Protein AF-A0A9E0TNU0-F1 (afdb_monomer)

pLDDT: mean 91.28, std 10.92, range [27.78, 98.75]

Foldseek 3Di:
DDDFFPPPWFPWKKFKFKDKDFLCPQQQHDPPVDDQDPAFDPVLQVVSQRRNQVVCVVVQVLLQVLVCVLVVNDPVQWDWDDDGVKIWIDGVFKIWIWHWGQDRVHSSMIMIMIMIINGNGPVCLQDPSQQVSCFQGGFKMKTFTPQFDDLVVVVVVQVPDDPVLQKDWDADPVSQKIWIDGPPQQWIWIGRSGMTMIGHPTGGGSNVVVVSVVVVLVSLVVDPSSNVNRD

Radius of gyration: 19.64 Å; Cα contacts (8 Å, |Δi|>4): 449; chains: 1; bounding box: 46×42×52 Å

Structure (mmCIF, N/CA/C/O backbone):
data_AF-A0A9E0TNU0-F1
#
_entry.id   AF-A0A9E0TNU0-F1
#
loop_
_atom_site.group_PDB
_atom_site.id
_atom_site.type_symbol
_atom_site.label_atom_id
_atom_site.label_alt_id
_atom_site.label_comp_id
_atom_site.label_asym_id
_atom_site.label_entity_id
_atom_site.label_seq_id
_atom_site.pdbx_PDB_ins_code
_atom_site.Cartn_x
_atom_site.Cartn_y
_atom_site.Cartn_z
_atom_site.occupancy
_atom_site.B_iso_or_equiv
_atom_site.auth_seq_id
_atom_site.auth_comp_id
_atom_site.auth_asym_id
_atom_site.auth_atom_id
_atom_site.pdbx_PDB_model_num
ATOM 1 N N . MET A 1 1 ? -25.104 8.050 9.180 1.00 27.78 1 MET A N 1
ATOM 2 C CA . MET A 1 1 ? -24.156 9.066 9.680 1.00 27.78 1 MET A CA 1
ATOM 3 C C . MET A 1 1 ? -22.783 8.425 9.712 1.00 27.78 1 MET A C 1
ATOM 5 O O . MET A 1 1 ? -22.588 7.507 10.497 1.00 27.78 1 MET A O 1
ATOM 9 N N . ALA A 1 2 ? -21.895 8.803 8.793 1.00 35.12 2 ALA A N 1
ATOM 10 C CA . ALA A 1 2 ? -20.530 8.290 8.771 1.00 35.12 2 ALA A CA 1
ATOM 11 C C . ALA A 1 2 ? -19.783 8.887 9.970 1.00 35.12 2 ALA A C 1
ATOM 13 O O . ALA A 1 2 ? -19.697 10.107 10.096 1.00 35.12 2 ALA A O 1
ATOM 14 N N . SER A 1 3 ? -19.321 8.046 10.893 1.00 39.84 3 SER A N 1
ATOM 15 C CA . SER A 1 3 ? -18.490 8.512 12.003 1.00 39.84 3 SER A CA 1
ATOM 16 C C . SER A 1 3 ? -17.200 9.089 11.424 1.00 39.84 3 SER A C 1
ATOM 18 O O . SER A 1 3 ? -16.521 8.395 10.662 1.00 39.84 3 SER A O 1
ATOM 20 N N . ALA A 1 4 ? -16.866 10.328 11.785 1.00 51.97 4 ALA A N 1
ATOM 21 C CA . ALA A 1 4 ? -15.546 10.885 11.531 1.00 51.97 4 ALA A CA 1
ATOM 22 C C . ALA A 1 4 ? -14.472 9.895 12.002 1.00 51.97 4 ALA A C 1
ATOM 24 O O . ALA A 1 4 ? -14.664 9.188 12.994 1.00 51.97 4 ALA A O 1
ATOM 25 N N . LEU A 1 5 ? -13.362 9.828 11.270 1.00 54.66 5 LEU A N 1
ATOM 26 C CA . LEU A 1 5 ? -12.235 9.007 11.681 1.00 54.66 5 LEU A CA 1
ATOM 27 C C . LEU A 1 5 ? -11.783 9.459 13.068 1.00 54.66 5 LEU A C 1
ATOM 29 O O . LEU A 1 5 ? -11.622 10.666 13.285 1.00 54.66 5 LEU A O 1
ATOM 33 N N . PRO A 1 6 ? -11.593 8.526 13.996 1.00 54.66 6 PRO A N 1
ATOM 34 C CA . PRO A 1 6 ? -11.307 8.893 15.360 1.00 54.66 6 PRO A CA 1
ATOM 35 C C . PRO A 1 6 ? -9.936 9.559 15.509 1.00 54.66 6 PRO A C 1
ATOM 37 O O . PRO A 1 6 ? -8.866 8.953 15.441 1.00 54.66 6 PRO A O 1
ATOM 40 N N . SER A 1 7 ? -9.969 10.880 15.667 1.00 56.50 7 SER A N 1
ATOM 41 C CA . SER A 1 7 ? -8.791 11.741 15.565 1.00 56.50 7 SER A CA 1
ATOM 42 C C . SER A 1 7 ? -7.914 11.740 16.818 1.00 56.50 7 SER A C 1
ATOM 44 O O . SER A 1 7 ? -6.834 12.336 16.801 1.00 56.50 7 SER A O 1
ATOM 46 N N . GLN A 1 8 ? -8.334 11.103 17.916 1.00 57.66 8 GLN A N 1
ATOM 47 C CA . GLN A 1 8 ? -7.568 11.090 19.166 1.00 57.66 8 GLN A CA 1
ATOM 48 C C . GLN A 1 8 ? -6.452 10.040 19.168 1.00 57.66 8 GLN A C 1
ATOM 50 O O . GLN A 1 8 ? -5.419 10.273 19.800 1.00 57.66 8 GLN A O 1
ATOM 55 N N . ILE A 1 9 ? -6.615 8.947 18.418 1.00 58.50 9 ILE A N 1
ATOM 56 C CA . ILE A 1 9 ? -5.722 7.779 18.474 1.00 58.50 9 ILE A CA 1
ATOM 57 C C . ILE A 1 9 ? -5.055 7.517 17.122 1.00 58.50 9 ILE A C 1
ATOM 59 O O . ILE A 1 9 ? -3.881 7.146 17.084 1.00 58.50 9 ILE A O 1
ATOM 63 N N . ILE A 1 10 ? -5.727 7.840 16.015 1.00 71.25 10 ILE A N 1
ATOM 64 C CA . ILE A 1 10 ? -5.192 7.656 14.664 1.00 71.25 10 ILE A CA 1
ATOM 65 C C . ILE A 1 10 ? -4.342 8.870 14.257 1.00 71.25 10 ILE A C 1
ATOM 67 O O . ILE A 1 10 ? -4.812 10.009 14.210 1.00 71.25 10 ILE A O 1
ATOM 71 N N . ALA A 1 11 ? -3.065 8.630 13.966 1.00 75.62 11 ALA A N 1
ATOM 72 C CA . ALA A 1 11 ? -2.108 9.607 13.447 1.00 75.62 11 ALA A CA 1
ATOM 73 C C . ALA A 1 11 ? -2.335 9.904 11.957 1.00 75.62 11 ALA A C 1
ATOM 75 O O . ALA A 1 11 ? -2.056 11.009 11.496 1.00 75.62 11 ALA A O 1
ATOM 76 N N . GLY A 1 12 ? -2.861 8.931 11.216 1.00 81.06 12 GLY A N 1
ATOM 77 C CA . GLY A 1 12 ? -3.191 9.052 9.804 1.00 81.06 12 GLY A CA 1
ATOM 78 C C . GLY A 1 12 ? -3.746 7.748 9.246 1.00 81.06 12 GLY A C 1
ATOM 79 O O . GLY A 1 12 ? -3.654 6.701 9.889 1.00 81.06 12 GLY A O 1
ATOM 80 N N . ILE A 1 13 ? -4.311 7.834 8.044 1.00 88.44 13 ILE A N 1
ATOM 81 C CA . ILE A 1 13 ? -4.791 6.680 7.282 1.00 88.44 13 ILE A CA 1
ATOM 82 C C . ILE A 1 13 ? -3.996 6.564 5.998 1.00 88.44 13 ILE A C 1
ATOM 84 O O . ILE A 1 13 ? -3.768 7.565 5.311 1.00 88.44 13 ILE A O 1
ATOM 88 N N . GLY A 1 14 ? -3.613 5.332 5.689 1.00 93.12 14 GLY A N 1
ATOM 89 C CA . GLY A 1 14 ? -3.085 4.932 4.402 1.00 93.12 14 GLY A CA 1
ATOM 90 C C . GLY A 1 14 ? -3.944 3.850 3.756 1.00 93.12 14 GLY A C 1
ATOM 91 O O . GLY A 1 14 ? -4.641 3.103 4.440 1.00 93.12 14 GLY A O 1
ATOM 92 N N . PHE A 1 15 ? -3.869 3.760 2.436 1.00 96.62 15 PHE A N 1
ATOM 93 C CA . PHE A 1 15 ? -4.402 2.652 1.658 1.00 96.62 15 PHE A CA 1
ATOM 94 C C . PHE A 1 15 ? -3.264 2.045 0.852 1.00 96.62 15 PHE A C 1
ATOM 96 O O . PHE A 1 15 ? -2.538 2.775 0.173 1.00 96.62 15 PHE A O 1
ATOM 103 N N . THR A 1 16 ? -3.121 0.726 0.915 1.00 97.62 16 THR A N 1
ATOM 104 C CA . THR A 1 16 ? -2.045 0.012 0.230 1.00 97.62 16 THR A CA 1
ATOM 105 C C . THR A 1 16 ? -2.615 -0.970 -0.784 1.00 97.62 16 THR A C 1
ATOM 107 O O . THR A 1 16 ? -3.527 -1.746 -0.504 1.00 97.62 16 THR A O 1
ATOM 110 N N . GLY A 1 17 ? -2.088 -0.900 -1.999 1.00 97.50 17 GLY A N 1
ATOM 111 C CA . GLY A 1 17 ? -2.347 -1.797 -3.111 1.00 97.50 17 GLY A CA 1
ATOM 112 C C . GLY A 1 17 ? -1.085 -2.578 -3.415 1.00 97.50 17 GLY A C 1
ATOM 113 O O . GLY A 1 17 ? 0.018 -2.026 -3.376 1.00 97.50 17 GLY A O 1
ATOM 114 N N . ARG A 1 18 ? -1.230 -3.875 -3.678 1.00 95.25 18 ARG A N 1
ATOM 115 C CA . ARG A 1 18 ? -0.110 -4.745 -4.032 1.00 95.25 18 ARG A CA 1
ATOM 116 C C . ARG A 1 18 ? -0.459 -5.519 -5.287 1.00 95.25 18 ARG A C 1
ATOM 118 O O . ARG A 1 18 ? -1.524 -6.112 -5.410 1.00 95.25 18 ARG A O 1
ATOM 125 N N . SER A 1 19 ? 0.464 -5.495 -6.229 1.00 95.38 19 SER A N 1
ATOM 126 C CA . SER A 1 19 ? 0.417 -6.256 -7.476 1.00 95.38 19 SER A CA 1
ATOM 127 C C . SER A 1 19 ? 1.843 -6.659 -7.835 1.00 95.38 19 SER A C 1
ATOM 129 O O . SER A 1 19 ? 2.775 -6.351 -7.095 1.00 95.38 19 SER A O 1
ATOM 131 N N . GLY A 1 20 ? 2.047 -7.367 -8.937 1.00 96.00 20 GLY A N 1
ATOM 132 C CA . GLY A 1 20 ? 3.386 -7.795 -9.314 1.00 96.00 20 GLY A CA 1
ATOM 133 C C . GLY A 1 20 ? 3.391 -8.696 -10.530 1.00 96.00 20 GLY A C 1
ATOM 134 O O . GLY A 1 20 ? 2.350 -8.988 -11.122 1.00 96.00 20 GLY A O 1
ATOM 135 N N . GLY A 1 21 ? 4.580 -9.148 -10.897 1.00 97.69 21 GLY A N 1
ATOM 136 C CA . GLY A 1 21 ? 4.774 -9.972 -12.075 1.00 97.69 21 GLY A CA 1
ATOM 137 C C . GLY A 1 21 ? 6.172 -10.560 -12.156 1.00 97.69 21 GLY A C 1
ATOM 138 O O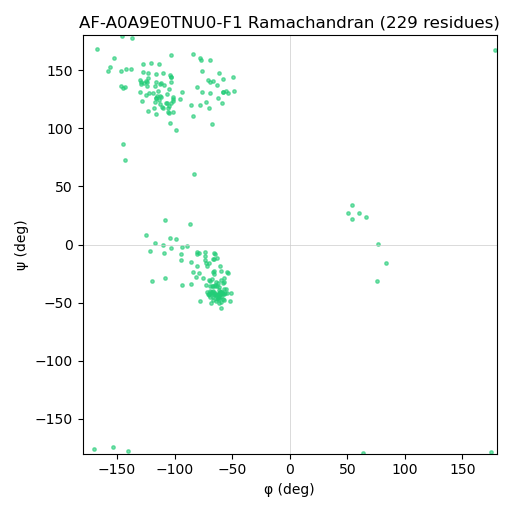 . GLY A 1 21 ? 7.003 -10.411 -11.264 1.00 97.69 21 GLY A O 1
ATOM 139 N N . MET A 1 22 ? 6.437 -11.249 -13.262 1.00 98.19 22 MET A N 1
ATOM 140 C CA . MET A 1 22 ? 7.768 -11.778 -13.544 1.00 98.19 22 MET A CA 1
ATOM 141 C C . MET A 1 22 ? 8.653 -10.674 -14.117 1.00 98.19 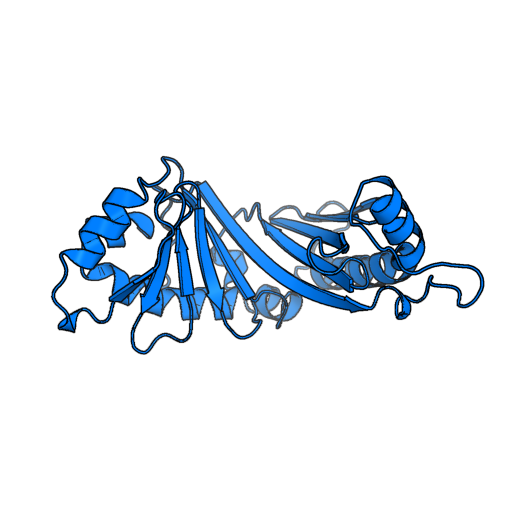22 MET A C 1
ATOM 143 O O . MET A 1 22 ? 8.258 -10.012 -15.073 1.00 98.19 22 MET A O 1
ATOM 147 N N . VAL A 1 23 ? 9.895 -10.554 -13.645 1.00 97.88 23 VAL A N 1
ATOM 148 C CA . VAL A 1 23 ? 10.864 -9.564 -14.156 1.00 97.88 23 VAL A CA 1
ATOM 149 C C . VAL A 1 23 ? 11.062 -9.691 -15.671 1.00 97.88 23 VAL A C 1
ATOM 151 O O . VAL A 1 23 ? 11.139 -8.699 -16.388 1.00 97.88 23 VAL A O 1
ATOM 154 N N . LYS A 1 24 ? 11.073 -10.927 -16.185 1.00 97.62 24 LYS A N 1
ATOM 155 C CA . LYS A 1 24 ? 11.215 -11.217 -17.623 1.00 97.62 24 LYS A CA 1
ATOM 156 C C . LYS A 1 24 ? 10.038 -10.749 -18.494 1.00 97.62 24 LYS A C 1
ATOM 158 O O . LYS A 1 24 ? 10.148 -10.837 -19.713 1.00 97.62 24 LYS A O 1
ATOM 163 N N . ALA A 1 25 ? 8.912 -10.368 -17.886 1.00 97.25 25 ALA A N 1
ATOM 164 C CA . ALA A 1 25 ? 7.713 -9.907 -18.583 1.00 97.25 25 ALA A CA 1
ATOM 165 C C . ALA A 1 25 ? 7.653 -8.377 -18.726 1.00 97.25 25 ALA A C 1
ATOM 167 O O . ALA A 1 25 ? 6.848 -7.898 -19.516 1.00 97.25 25 ALA A O 1
ATOM 168 N N . LEU A 1 26 ? 8.502 -7.634 -18.003 1.00 97.31 26 LEU A N 1
ATOM 169 C CA . LEU A 1 26 ? 8.595 -6.175 -18.104 1.00 97.31 26 LEU A CA 1
ATOM 170 C C . LEU A 1 26 ? 9.050 -5.766 -19.508 1.00 97.31 26 LEU A C 1
ATOM 172 O O . LEU A 1 26 ? 10.004 -6.342 -20.046 1.00 97.31 26 LEU A O 1
ATOM 176 N N . GLY A 1 27 ? 8.432 -4.730 -20.077 1.00 95.88 27 GLY A N 1
ATOM 177 C CA . GLY A 1 27 ? 8.714 -4.286 -21.450 1.00 95.88 27 GLY A CA 1
ATOM 178 C C . GLY A 1 27 ? 10.183 -3.916 -21.722 1.00 95.88 27 GLY A C 1
ATOM 179 O O . GLY A 1 27 ? 10.675 -4.089 -22.838 1.00 95.88 27 GLY A O 1
ATOM 180 N N . GLY A 1 28 ? 10.923 -3.454 -20.706 1.00 97.19 28 GLY A N 1
ATOM 181 C CA . GLY A 1 28 ? 12.353 -3.143 -20.822 1.00 97.19 28 GLY A CA 1
ATOM 182 C C . GLY A 1 28 ? 13.296 -4.351 -20.726 1.00 97.19 28 GLY A C 1
ATOM 183 O O . GLY A 1 28 ? 14.506 -4.196 -20.930 1.00 97.19 28 GLY A O 1
ATOM 184 N N . PHE A 1 29 ? 12.798 -5.553 -20.415 1.00 98.00 29 PHE A N 1
ATOM 185 C CA . PHE A 1 29 ? 13.627 -6.752 -20.306 1.00 98.00 29 PHE A CA 1
ATOM 186 C C . PHE A 1 29 ? 13.984 -7.323 -21.690 1.00 98.00 29 PHE A C 1
ATOM 188 O O . PHE A 1 29 ? 13.124 -7.734 -22.464 1.00 98.00 29 PHE A O 1
ATOM 195 N N . LYS A 1 30 ? 15.283 -7.412 -22.005 1.00 97.38 30 LYS A N 1
ATOM 196 C CA . LYS A 1 30 ? 15.781 -7.899 -23.300 1.00 97.38 30 LYS A CA 1
ATOM 197 C C . LYS A 1 30 ? 16.322 -9.321 -23.180 1.00 97.38 30 LYS A C 1
ATOM 199 O O . LYS A 1 30 ? 17.433 -9.534 -22.690 1.00 97.38 30 LYS A O 1
ATOM 204 N N . LYS A 1 31 ? 15.556 -10.304 -23.665 1.00 94.25 31 LYS A N 1
ATOM 205 C CA . LYS A 1 31 ? 15.964 -11.721 -23.673 1.00 94.25 31 LYS A CA 1
ATOM 206 C C . LYS A 1 31 ? 17.310 -11.900 -24.393 1.00 94.25 31 LYS A C 1
ATOM 208 O O . LYS A 1 31 ? 17.498 -11.379 -25.486 1.00 94.25 31 LYS A O 1
ATOM 213 N N . GLY A 1 32 ? 18.236 -12.634 -23.774 1.00 93.81 32 GLY A N 1
ATOM 214 C CA . GLY A 1 32 ? 19.587 -12.877 -24.302 1.00 93.81 32 GLY A CA 1
ATOM 215 C C . GLY A 1 32 ? 20.606 -11.772 -24.000 1.00 93.81 32 GLY A C 1
ATOM 216 O O . GLY A 1 32 ? 21.801 -12.029 -24.078 1.00 93.81 32 GLY A O 1
ATOM 217 N N . HIS A 1 33 ? 20.153 -10.578 -23.604 1.00 95.50 33 HIS A N 1
ATOM 218 C CA . HIS A 1 33 ? 21.018 -9.478 -23.163 1.00 95.50 33 HIS A CA 1
ATOM 219 C C . HIS A 1 33 ? 20.943 -9.227 -21.656 1.00 95.50 33 HIS A C 1
ATOM 221 O O . HIS A 1 33 ? 21.907 -8.745 -21.069 1.00 95.50 33 HIS A O 1
ATOM 227 N N . HIS A 1 34 ? 19.804 -9.527 -21.033 1.00 97.50 34 HIS A N 1
ATOM 228 C CA . HIS A 1 34 ? 19.597 -9.398 -19.597 1.00 97.50 34 HIS A CA 1
ATOM 229 C C . HIS A 1 34 ? 19.479 -10.772 -18.934 1.00 97.50 34 HIS A C 1
ATOM 231 O O . HIS A 1 34 ? 18.920 -11.712 -19.509 1.00 97.50 34 HIS A O 1
ATOM 237 N N . THR A 1 35 ? 19.952 -10.844 -17.694 1.00 96.69 35 THR A N 1
ATOM 238 C CA . THR A 1 35 ? 19.804 -12.000 -16.808 1.00 96.69 35 THR A CA 1
ATOM 239 C C . THR A 1 35 ? 18.713 -11.707 -15.785 1.00 96.69 35 THR A C 1
ATOM 241 O O . THR A 1 35 ? 18.542 -10.564 -15.361 1.00 96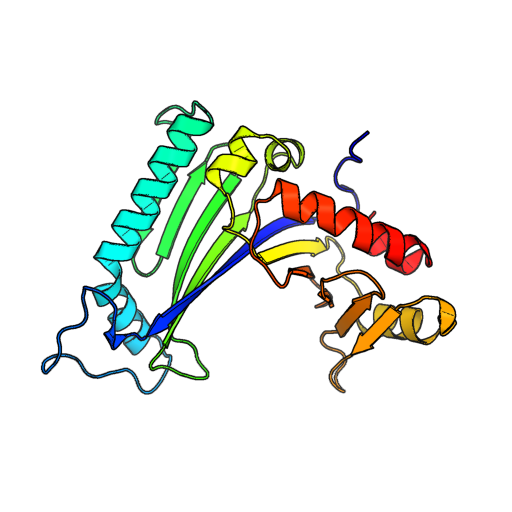.69 35 THR A O 1
ATOM 244 N N . ILE A 1 36 ? 17.946 -12.733 -15.416 1.00 97.31 36 ILE A N 1
ATOM 245 C CA . ILE A 1 36 ? 16.956 -12.626 -14.342 1.00 97.31 36 ILE A CA 1
ATOM 246 C C . ILE A 1 36 ? 17.715 -12.479 -13.012 1.00 97.31 36 ILE A C 1
ATOM 248 O O . ILE A 1 36 ? 18.634 -13.267 -12.790 1.00 97.31 36 ILE A O 1
ATOM 252 N N . PRO A 1 37 ? 17.372 -11.499 -12.155 1.00 96.69 37 PRO A N 1
ATOM 253 C CA . PRO A 1 37 ? 17.992 -11.370 -10.843 1.00 96.69 37 PRO A CA 1
ATOM 254 C C . PRO A 1 37 ? 17.814 -12.632 -9.994 1.00 96.69 37 PRO A C 1
ATOM 256 O O . PRO A 1 37 ? 16.759 -13.261 -10.010 1.00 96.69 37 PRO A O 1
ATOM 259 N N . ASP A 1 38 ? 18.850 -12.974 -9.239 1.00 96.56 38 ASP A N 1
ATOM 260 C CA . ASP A 1 38 ? 18.894 -14.088 -8.286 1.00 96.56 38 ASP A CA 1
ATOM 261 C C . ASP A 1 38 ? 18.906 -13.616 -6.821 1.00 96.56 38 ASP A C 1
ATOM 263 O O . ASP A 1 38 ? 18.763 -14.422 -5.906 1.00 96.56 38 ASP A O 1
ATOM 267 N N . ALA A 1 39 ? 19.031 -12.306 -6.597 1.00 96.88 39 ALA A N 1
ATOM 268 C CA . ALA A 1 39 ? 18.962 -11.654 -5.296 1.00 96.88 39 ALA A CA 1
ATOM 269 C C . ALA A 1 39 ? 18.240 -10.304 -5.404 1.00 96.88 39 ALA A C 1
ATOM 271 O O . ALA A 1 39 ? 18.308 -9.638 -6.436 1.00 96.88 39 ALA A O 1
ATOM 272 N N . ALA A 1 40 ? 17.584 -9.878 -4.321 1.00 96.69 40 ALA A N 1
ATOM 273 C CA . ALA A 1 40 ? 17.023 -8.536 -4.188 1.00 96.69 40 ALA A CA 1
ATOM 274 C C . ALA A 1 40 ? 17.979 -7.649 -3.372 1.00 96.69 40 ALA A C 1
ATOM 276 O O . ALA A 1 40 ? 18.016 -7.698 -2.147 1.00 96.69 40 ALA A O 1
ATOM 277 N N . ASN A 1 41 ? 18.776 -6.839 -4.064 1.00 96.25 41 ASN A N 1
ATOM 278 C CA . ASN A 1 41 ? 19.685 -5.846 -3.488 1.00 96.25 41 ASN A CA 1
ATOM 279 C C . ASN A 1 41 ? 19.633 -4.522 -4.271 1.00 96.25 41 ASN A C 1
ATOM 281 O O . ASN A 1 41 ? 18.914 -4.406 -5.268 1.00 96.25 41 ASN A O 1
ATOM 285 N N . GLU A 1 42 ? 20.380 -3.512 -3.827 1.00 96.00 42 GLU A N 1
ATOM 286 C CA . GLU A 1 42 ? 20.399 -2.181 -4.453 1.00 96.00 42 GLU A CA 1
ATOM 287 C C . GLU A 1 42 ? 20.763 -2.228 -5.944 1.00 96.00 42 GLU A C 1
ATOM 289 O O . GLU A 1 42 ? 20.115 -1.574 -6.759 1.00 96.00 42 GLU A O 1
ATOM 294 N N . VAL A 1 43 ? 21.744 -3.048 -6.333 1.00 97.19 43 VAL A N 1
ATOM 295 C CA . VAL A 1 43 ? 22.204 -3.158 -7.727 1.00 97.19 43 VAL A CA 1
ATOM 296 C C . VAL A 1 43 ? 21.118 -3.769 -8.611 1.00 97.19 43 VAL A C 1
ATOM 298 O O . VAL A 1 43 ? 20.797 -3.238 -9.676 1.00 97.19 43 VAL A O 1
ATOM 301 N N . THR A 1 44 ? 20.516 -4.870 -8.167 1.00 97.62 44 THR A N 1
ATOM 302 C CA . THR A 1 44 ? 19.442 -5.549 -8.904 1.00 97.62 44 THR A CA 1
ATOM 303 C C . THR A 1 44 ? 18.152 -4.725 -8.940 1.00 97.62 44 THR A C 1
ATOM 305 O O . THR A 1 44 ? 17.449 -4.743 -9.949 1.00 97.62 44 THR A O 1
ATOM 308 N N . ASN A 1 45 ? 17.868 -3.928 -7.902 1.00 96.69 45 ASN A N 1
ATOM 309 C CA . ASN A 1 45 ? 16.749 -2.981 -7.912 1.00 96.69 45 ASN A CA 1
ATOM 310 C C . ASN A 1 45 ? 17.027 -1.771 -8.818 1.00 96.69 45 ASN A C 1
ATOM 312 O O . ASN A 1 45 ? 16.126 -1.306 -9.510 1.00 96.69 45 ASN A O 1
ATOM 316 N N . ALA A 1 46 ? 18.274 -1.302 -8.913 1.00 97.44 46 ALA A N 1
ATOM 317 C CA . ALA A 1 46 ? 18.651 -0.291 -9.901 1.00 97.44 46 ALA A CA 1
ATOM 318 C C . ALA A 1 46 ? 18.508 -0.820 -11.340 1.00 97.44 46 ALA A C 1
ATOM 320 O O . ALA A 1 46 ? 18.124 -0.076 -12.245 1.00 97.44 46 ALA A O 1
ATOM 321 N N . PHE A 1 47 ? 18.786 -2.108 -11.570 1.00 98.25 47 PHE A N 1
ATOM 322 C CA . PHE A 1 47 ? 18.470 -2.769 -12.838 1.00 98.25 47 PHE A CA 1
ATOM 323 C C . PHE A 1 47 ? 16.956 -2.824 -13.090 1.00 98.25 47 PHE A C 1
ATOM 325 O O . PHE A 1 47 ? 16.530 -2.403 -14.167 1.00 98.25 47 PHE A O 1
ATOM 332 N N . LEU A 1 48 ? 16.154 -3.251 -12.103 1.00 98.38 48 LEU A N 1
ATOM 333 C CA . LEU A 1 48 ? 14.687 -3.234 -12.178 1.00 98.38 48 LEU A CA 1
ATOM 334 C C . LEU A 1 48 ? 14.168 -1.843 -12.576 1.00 98.38 48 LEU A C 1
ATOM 336 O O . LEU A 1 48 ? 13.413 -1.724 -13.538 1.00 98.38 48 LEU A O 1
ATOM 340 N N . GLY A 1 49 ? 14.657 -0.790 -11.914 1.00 98.00 49 GLY A N 1
ATOM 341 C CA . GLY A 1 49 ? 14.283 0.593 -12.206 1.00 98.00 49 GLY A CA 1
ATOM 342 C C . GLY A 1 49 ? 14.550 1.011 -13.652 1.00 98.00 49 GLY A C 1
ATOM 343 O O . GLY A 1 49 ? 13.780 1.780 -14.224 1.00 98.00 49 GLY A O 1
ATOM 344 N N . LYS A 1 50 ? 15.587 0.476 -14.305 1.00 98.12 50 LYS A N 1
ATOM 345 C CA . LYS A 1 50 ? 15.830 0.750 -15.731 1.00 98.12 50 LYS A CA 1
ATOM 346 C C . LYS A 1 50 ? 14.809 0.059 -16.631 1.00 98.12 50 LYS A C 1
ATOM 348 O O . LYS A 1 50 ? 14.376 0.651 -17.615 1.00 98.12 50 LYS A O 1
ATOM 353 N N . ILE A 1 51 ? 14.447 -1.186 -16.324 1.00 98.19 51 ILE A N 1
ATOM 354 C CA . ILE A 1 51 ? 13.594 -2.001 -17.201 1.00 98.19 51 ILE A CA 1
ATOM 355 C C . ILE A 1 51 ? 12.093 -1.740 -17.013 1.00 98.19 51 ILE A C 1
ATOM 357 O O . ILE A 1 51 ? 11.346 -1.955 -17.962 1.00 98.19 51 ILE A O 1
ATOM 361 N N . CYS A 1 52 ? 11.656 -1.240 -15.852 1.00 98.12 52 CYS A N 1
ATOM 362 C CA . CYS A 1 52 ? 10.255 -0.877 -15.597 1.00 98.12 52 CYS A CA 1
ATOM 363 C C . CYS A 1 52 ? 9.940 0.605 -15.875 1.00 98.12 52 CYS A C 1
ATOM 365 O O . CYS A 1 52 ? 8.799 1.028 -15.715 1.00 98.12 52 CYS A O 1
ATOM 367 N N . ALA A 1 53 ? 10.929 1.421 -16.269 1.00 98.19 53 ALA A N 1
ATOM 368 C CA . ALA A 1 53 ? 10.780 2.879 -16.360 1.00 98.19 53 ALA A CA 1
ATOM 369 C C . ALA A 1 53 ? 9.630 3.334 -17.281 1.00 98.19 53 ALA A C 1
ATOM 371 O O . ALA A 1 53 ? 8.942 4.302 -16.963 1.00 98.19 53 ALA A O 1
ATOM 372 N N . ALA A 1 54 ? 9.419 2.642 -18.406 1.00 97.62 54 ALA A N 1
ATOM 373 C CA . ALA A 1 54 ? 8.339 2.960 -19.340 1.00 97.62 54 ALA A CA 1
ATOM 374 C C . ALA A 1 54 ? 6.957 2.651 -18.739 1.00 97.62 54 ALA A C 1
ATOM 376 O O . ALA A 1 54 ? 6.103 3.530 -18.699 1.00 97.62 54 ALA A O 1
ATOM 377 N N . GLU A 1 55 ? 6.771 1.444 -18.196 1.00 97.75 55 GLU A N 1
ATOM 378 C CA . GLU A 1 55 ? 5.511 1.014 -17.570 1.00 97.75 55 GLU A CA 1
ATOM 379 C C . GLU A 1 55 ? 5.160 1.881 -16.355 1.00 97.75 55 GLU A C 1
ATOM 381 O O . GLU A 1 55 ? 4.019 2.317 -16.213 1.00 97.75 55 GLU A O 1
ATOM 386 N N . LEU A 1 56 ? 6.151 2.201 -15.514 1.00 98.31 56 LEU A N 1
ATOM 387 C CA . LEU A 1 56 ? 5.981 3.128 -14.397 1.00 98.31 56 LEU A CA 1
ATOM 388 C C . LEU A 1 56 ? 5.544 4.514 -14.886 1.00 98.31 56 LEU A C 1
ATOM 390 O O . LEU A 1 56 ? 4.631 5.100 -14.310 1.00 98.31 56 LEU A O 1
ATOM 394 N N . GLY A 1 57 ? 6.183 5.036 -15.938 1.00 98.44 57 GLY A N 1
ATOM 395 C CA . GLY A 1 57 ? 5.843 6.333 -16.521 1.00 98.44 57 GLY A CA 1
ATOM 396 C C . GLY A 1 57 ? 4.411 6.374 -17.056 1.00 98.44 57 GLY A C 1
ATOM 397 O O . GLY A 1 57 ? 3.665 7.296 -16.732 1.00 98.44 57 GLY A O 1
ATOM 398 N N . GLU A 1 58 ? 4.003 5.354 -17.811 1.00 98.31 58 GLU A N 1
ATOM 399 C CA . GLU A 1 58 ? 2.641 5.227 -18.341 1.00 98.31 58 GLU A CA 1
ATOM 400 C C . GLU A 1 58 ? 1.600 5.105 -17.221 1.00 98.31 58 GLU A C 1
ATOM 402 O O . GLU A 1 58 ? 0.597 5.824 -17.219 1.00 98.31 58 GLU A O 1
ATOM 407 N N . GLN A 1 59 ? 1.853 4.244 -16.230 1.00 97.50 59 GLN A N 1
ATOM 408 C CA . GLN A 1 59 ? 0.966 4.050 -15.083 1.00 97.50 59 GLN A CA 1
ATOM 409 C C . GLN A 1 59 ? 0.810 5.337 -14.260 1.00 97.50 59 GLN A C 1
ATOM 411 O O . GLN A 1 59 ? -0.306 5.708 -13.879 1.00 97.50 59 GLN A O 1
ATOM 416 N N . ALA A 1 60 ? 1.918 6.025 -13.987 1.00 98.44 60 ALA A N 1
ATOM 417 C CA . ALA A 1 60 ? 1.934 7.248 -13.201 1.00 98.44 60 ALA A CA 1
ATOM 418 C C . ALA A 1 60 ? 1.261 8.420 -13.931 1.00 98.44 60 ALA A C 1
ATOM 420 O O . ALA A 1 60 ? 0.488 9.155 -13.314 1.00 98.44 60 ALA A O 1
ATOM 421 N N . GLU A 1 61 ? 1.486 8.570 -15.239 1.00 98.62 61 GLU A N 1
ATOM 422 C CA . GLU A 1 61 ? 0.825 9.598 -16.050 1.00 98.62 61 GLU A CA 1
ATOM 423 C C . GLU A 1 61 ? -0.686 9.342 -16.146 1.00 98.62 61 GLU A C 1
ATOM 425 O O . GLU A 1 61 ? -1.491 10.256 -15.951 1.00 98.62 61 GLU A O 1
ATOM 430 N N . ALA A 1 62 ? -1.101 8.088 -16.355 1.00 98.25 62 ALA A N 1
ATOM 431 C CA . ALA A 1 62 ? -2.515 7.719 -16.351 1.00 98.25 62 ALA A CA 1
ATOM 432 C C . ALA A 1 62 ? -3.178 8.028 -14.998 1.00 98.25 62 ALA A C 1
ATOM 434 O O . ALA A 1 62 ? -4.289 8.563 -14.947 1.00 98.25 62 ALA A O 1
ATOM 435 N N . LEU A 1 63 ? -2.501 7.736 -13.882 1.00 98.31 63 LEU A N 1
ATOM 436 C CA . LEU A 1 63 ? -2.976 8.115 -12.553 1.00 98.31 63 LEU A CA 1
ATOM 437 C C . LEU A 1 63 ? -3.069 9.639 -12.395 1.00 98.31 63 LEU A C 1
ATOM 439 O O . LEU A 1 63 ? -4.099 10.129 -11.934 1.00 98.31 63 LEU A O 1
ATOM 443 N N . PHE A 1 64 ? -2.049 10.386 -12.820 1.00 98.56 64 PHE A N 1
ATOM 444 C CA . PHE A 1 64 ? -2.048 11.847 -12.774 1.00 98.56 64 PHE A CA 1
ATOM 445 C C . PHE A 1 64 ? -3.233 12.447 -13.532 1.00 98.56 64 PHE A C 1
ATOM 447 O O . PHE A 1 64 ? -3.946 13.289 -12.982 1.00 98.56 64 PHE A O 1
ATOM 454 N N . GLN A 1 65 ? -3.498 11.996 -14.761 1.00 98.44 65 GLN A N 1
ATOM 455 C CA . GLN A 1 65 ? -4.614 12.521 -15.549 1.00 98.44 65 GLN A CA 1
ATOM 456 C C . GLN A 1 65 ? -5.971 12.173 -14.930 1.00 98.44 65 GLN A C 1
ATOM 458 O O . GLN A 1 65 ? -6.845 13.044 -14.887 1.00 98.44 65 GLN A O 1
ATOM 463 N N . ARG A 1 66 ? -6.139 10.950 -14.401 1.00 97.81 66 ARG A N 1
ATOM 464 C CA . ARG A 1 66 ? -7.361 10.543 -13.686 1.00 97.81 66 ARG A CA 1
ATOM 465 C C . ARG A 1 66 ? -7.598 11.391 -12.442 1.00 97.81 66 ARG A C 1
ATOM 467 O O . ARG A 1 66 ? -8.673 11.962 -12.316 1.00 97.81 66 ARG A O 1
ATOM 474 N N . VAL A 1 67 ? -6.590 11.545 -11.579 1.00 98.12 67 VAL A N 1
ATOM 475 C CA . VAL A 1 67 ? -6.677 12.376 -10.365 1.00 98.12 67 VAL A CA 1
ATOM 476 C C . VAL A 1 67 ? -6.994 13.826 -10.719 1.00 98.12 67 VAL A C 1
ATOM 478 O O . VAL A 1 67 ? -7.921 14.416 -10.165 1.00 98.12 67 VAL A O 1
ATOM 481 N N . ARG A 1 68 ? -6.248 14.406 -11.666 1.00 98.06 68 ARG A N 1
ATOM 482 C CA . ARG A 1 68 ? -6.413 15.809 -12.052 1.00 98.06 68 ARG A CA 1
ATOM 483 C C . ARG A 1 68 ? -7.807 16.082 -12.609 1.00 98.06 68 ARG A C 1
ATOM 485 O O . ARG A 1 68 ? -8.414 17.090 -12.263 1.00 98.06 68 ARG A O 1
ATOM 492 N N . THR A 1 69 ? -8.293 15.201 -13.478 1.00 97.69 69 THR A N 1
ATOM 493 C CA . THR A 1 69 ? -9.575 15.378 -14.168 1.00 97.69 69 THR A CA 1
ATOM 494 C C . THR A 1 69 ? -10.744 15.041 -13.252 1.00 97.69 69 THR A C 1
ATOM 496 O O . THR A 1 69 ? -11.652 15.856 -13.122 1.00 97.69 69 THR A O 1
ATOM 499 N N . GLY A 1 70 ? -10.696 13.890 -12.576 1.00 96.88 70 GLY A N 1
ATOM 500 C CA . GLY A 1 70 ? -11.782 13.398 -11.729 1.00 96.88 70 GLY A CA 1
ATOM 501 C C . GLY A 1 70 ? -12.062 14.285 -10.517 1.00 96.88 70 GLY A C 1
ATOM 502 O O . GLY A 1 70 ? -13.215 14.447 -10.144 1.00 96.88 70 GLY A O 1
ATOM 503 N N . LEU A 1 71 ? -11.037 14.940 -9.954 1.00 96.50 71 LEU A N 1
ATOM 504 C CA . LEU A 1 71 ? -11.204 15.875 -8.829 1.00 96.50 71 LEU A CA 1
ATOM 505 C C . LEU A 1 71 ? -11.232 17.352 -9.253 1.00 96.50 71 LEU A C 1
ATOM 507 O O . LEU A 1 71 ? -11.234 18.245 -8.404 1.00 96.50 71 LEU A O 1
ATOM 511 N N . GLY A 1 72 ? -11.197 17.640 -10.560 1.00 96.81 72 GLY A N 1
ATOM 512 C CA . GLY A 1 72 ? -11.172 19.013 -11.075 1.00 96.81 72 GLY A CA 1
ATOM 513 C C . GLY A 1 72 ? -9.957 19.834 -10.614 1.00 96.81 72 GLY A C 1
ATOM 514 O O . GLY A 1 72 ? -10.030 21.062 -10.509 1.00 96.81 72 GLY A O 1
ATOM 515 N N . TYR A 1 73 ? -8.838 19.177 -10.306 1.00 97.62 73 TYR A N 1
ATOM 516 C CA . TYR A 1 73 ? -7.618 19.834 -9.845 1.00 97.62 73 TYR A CA 1
ATOM 517 C C . TYR A 1 73 ? -6.941 20.618 -10.968 1.00 97.62 73 TYR A C 1
ATOM 519 O O . TYR A 1 73 ? -6.866 20.201 -12.129 1.00 97.62 73 TYR A O 1
ATOM 527 N N . LYS A 1 74 ? -6.393 21.783 -10.617 1.00 98.00 74 LYS A N 1
ATOM 528 C CA . LYS A 1 74 ? -5.593 22.590 -11.541 1.00 98.00 74 LYS A CA 1
ATOM 529 C C . LYS A 1 74 ? -4.156 22.078 -11.549 1.00 98.00 74 LYS A C 1
ATOM 531 O O . LYS A 1 74 ? -3.704 21.423 -10.618 1.00 98.00 74 LYS A O 1
ATOM 536 N N . ARG A 1 75 ? -3.379 22.478 -12.559 1.00 96.50 75 ARG A N 1
ATOM 537 C CA . ARG A 1 75 ? -1.947 22.132 -12.686 1.00 96.50 75 ARG A CA 1
ATOM 538 C C . ARG A 1 75 ? -1.099 22.488 -11.451 1.00 96.50 75 ARG A C 1
ATOM 540 O O . ARG A 1 75 ? -0.043 21.906 -11.267 1.00 96.50 75 ARG A O 1
ATOM 547 N N . LYS A 1 76 ? -1.521 23.455 -10.628 1.00 97.69 76 LYS A N 1
ATOM 548 C CA . LYS 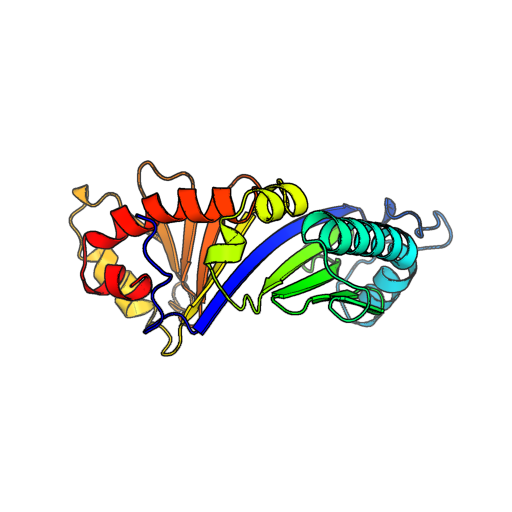A 1 76 ? -0.825 23.829 -9.382 1.00 97.69 76 LYS A CA 1
ATOM 549 C C . LYS A 1 76 ? -1.214 22.979 -8.165 1.00 97.69 76 LYS A C 1
ATOM 551 O O . LYS A 1 76 ? -0.540 23.060 -7.149 1.00 97.69 76 LYS A O 1
ATOM 556 N N . ASP A 1 77 ? -2.310 22.229 -8.257 1.00 98.06 77 ASP A N 1
ATOM 557 C CA . ASP A 1 77 ? -2.876 21.452 -7.149 1.00 98.06 77 ASP A CA 1
ATOM 558 C C . ASP A 1 77 ? -2.385 19.996 -7.158 1.00 98.06 77 ASP A C 1
ATOM 560 O O . ASP A 1 77 ? -2.676 19.249 -6.227 1.00 98.06 77 ASP A O 1
ATOM 564 N N . VAL A 1 78 ? -1.672 19.583 -8.212 1.00 98.12 78 VAL A N 1
ATOM 565 C CA . VAL A 1 78 ? -1.126 18.236 -8.373 1.00 98.12 78 VAL A CA 1
ATOM 566 C C . VAL A 1 78 ? 0.224 18.288 -9.085 1.00 98.12 78 VAL A C 1
ATOM 568 O O . VAL A 1 78 ? 0.386 18.989 -10.083 1.00 98.12 78 VAL A O 1
ATOM 571 N N . THR A 1 79 ? 1.195 17.543 -8.569 1.00 98.50 79 THR A N 1
ATOM 572 C CA . THR A 1 79 ? 2.533 17.378 -9.148 1.00 98.50 79 THR A CA 1
ATOM 573 C C . THR A 1 79 ? 2.846 15.892 -9.251 1.00 98.50 79 THR A C 1
ATOM 575 O O . THR A 1 79 ? 2.523 15.139 -8.337 1.00 98.50 79 THR A O 1
ATOM 578 N N . LEU A 1 80 ? 3.481 15.482 -10.349 1.00 98.75 80 LEU A N 1
ATOM 579 C CA . LEU A 1 80 ? 4.017 14.138 -10.532 1.00 98.75 80 LEU A CA 1
ATOM 580 C C . LEU A 1 80 ? 5.542 14.216 -10.646 1.00 98.75 80 LEU A C 1
ATOM 582 O O . LEU A 1 80 ? 6.063 14.958 -11.479 1.00 98.75 80 LEU A O 1
ATOM 586 N N . THR A 1 81 ? 6.237 13.430 -9.832 1.00 98.62 81 THR A N 1
ATOM 587 C CA . THR A 1 81 ? 7.690 13.245 -9.877 1.00 98.62 81 THR A CA 1
ATOM 588 C C . THR A 1 81 ? 7.988 11.795 -10.234 1.00 98.62 81 THR A C 1
ATOM 590 O O . THR A 1 81 ? 7.504 10.881 -9.569 1.00 98.62 81 THR A O 1
ATOM 593 N N . LEU A 1 82 ? 8.800 11.582 -11.270 1.00 98.06 82 LEU A N 1
ATOM 594 C CA . LEU A 1 82 ? 9.256 10.259 -11.695 1.00 98.06 82 LEU A CA 1
ATOM 595 C C . LEU A 1 82 ? 10.730 10.079 -11.339 1.00 98.06 82 LEU A C 1
ATOM 597 O O . LEU A 1 82 ? 11.582 10.840 -11.797 1.00 98.06 82 LEU A O 1
ATOM 601 N N . ALA A 1 83 ? 11.020 9.053 -10.547 1.00 96.19 83 ALA A N 1
ATOM 602 C CA . ALA A 1 83 ? 12.358 8.655 -10.137 1.00 96.19 83 ALA A CA 1
ATOM 603 C C . ALA A 1 83 ? 12.413 7.121 -10.077 1.00 96.19 83 ALA A C 1
ATOM 605 O O . ALA A 1 83 ? 12.391 6.524 -9.003 1.00 96.19 83 ALA A O 1
ATOM 606 N N . SER A 1 84 ? 12.415 6.478 -11.252 1.00 95.69 84 SER A N 1
ATOM 607 C CA . SER A 1 84 ? 12.318 5.016 -11.373 1.00 95.69 84 SER A CA 1
ATOM 608 C C . SER A 1 84 ? 13.308 4.291 -10.444 1.00 95.69 84 SER A C 1
ATOM 610 O O . SER A 1 84 ? 14.489 4.653 -10.442 1.00 95.69 84 SER A O 1
ATOM 612 N N . PRO A 1 85 ? 12.869 3.277 -9.671 1.00 97.69 85 PRO A N 1
ATOM 613 C CA . PRO A 1 85 ? 11.608 2.528 -9.784 1.00 97.69 85 PRO A CA 1
ATOM 614 C C . PRO A 1 85 ? 10.394 3.138 -9.054 1.00 97.69 85 PRO A C 1
ATOM 616 O O . PRO A 1 85 ? 9.407 2.439 -8.817 1.00 97.69 85 PRO A O 1
ATOM 619 N N . GLN A 1 86 ? 10.453 4.420 -8.686 1.00 98.44 86 GLN A N 1
ATOM 620 C CA . GLN A 1 86 ? 9.410 5.102 -7.924 1.00 98.44 86 GLN A CA 1
ATOM 621 C C . GLN A 1 86 ? 8.748 6.248 -8.695 1.00 98.44 86 GLN A C 1
ATOM 623 O O . GLN A 1 86 ? 9.378 6.966 -9.477 1.00 98.44 86 GLN A O 1
ATOM 628 N N . ALA A 1 87 ? 7.460 6.447 -8.436 1.00 98.69 87 ALA A N 1
ATOM 629 C CA . ALA A 1 87 ? 6.722 7.635 -8.834 1.00 98.69 87 ALA A CA 1
ATOM 630 C C . ALA A 1 87 ? 5.980 8.209 -7.628 1.00 98.69 87 ALA A C 1
ATOM 632 O O . ALA A 1 87 ? 5.381 7.467 -6.851 1.00 98.69 87 ALA A O 1
ATOM 633 N N . LEU A 1 88 ? 5.998 9.534 -7.507 1.00 98.75 88 LEU A N 1
ATOM 634 C CA . LEU A 1 88 ? 5.350 10.274 -6.432 1.00 98.75 88 LEU A CA 1
ATOM 635 C C . LEU A 1 88 ? 4.374 11.284 -7.033 1.00 98.75 88 LEU A C 1
ATOM 637 O O . LEU A 1 88 ? 4.787 12.235 -7.700 1.00 98.75 88 LEU A O 1
ATOM 641 N N . LEU A 1 89 ? 3.084 11.095 -6.771 1.00 98.69 89 LEU A N 1
ATOM 642 C CA . LEU A 1 89 ? 2.037 12.061 -7.071 1.00 98.69 89 LEU A CA 1
ATOM 643 C C . LEU A 1 89 ? 1.659 12.784 -5.781 1.00 98.69 89 LEU A C 1
ATOM 645 O O . LEU A 1 89 ? 1.091 12.189 -4.870 1.00 98.69 89 LEU A O 1
ATOM 649 N N . VAL A 1 90 ? 1.936 14.084 -5.720 1.00 98.56 90 VAL A N 1
ATOM 650 C CA . VAL A 1 90 ? 1.517 14.945 -4.608 1.00 98.56 90 VAL A CA 1
ATOM 651 C C . VAL A 1 90 ? 0.348 15.792 -5.074 1.00 98.56 90 VAL A C 1
ATOM 653 O O . VAL A 1 90 ? 0.509 16.649 -5.946 1.00 98.56 90 VAL A O 1
ATOM 656 N N . ALA A 1 91 ? -0.824 15.560 -4.494 1.00 98.00 91 ALA A N 1
ATOM 657 C CA . ALA A 1 91 ? -1.990 16.408 -4.656 1.00 98.00 91 ALA A CA 1
ATOM 658 C C . ALA A 1 91 ? -2.191 17.285 -3.412 1.00 98.00 91 ALA A C 1
ATOM 660 O O . ALA A 1 91 ? -1.661 17.014 -2.338 1.00 98.00 91 ALA A O 1
ATOM 661 N N . LYS A 1 92 ? -2.993 18.345 -3.531 1.00 95.62 92 LYS A N 1
ATOM 662 C CA . LYS A 1 92 ? -3.246 19.278 -2.419 1.00 95.62 92 LYS A CA 1
ATOM 663 C C . LYS A 1 92 ? -3.866 18.627 -1.163 1.00 95.62 92 LYS A C 1
ATOM 665 O O . LYS A 1 92 ? -3.747 19.202 -0.083 1.00 95.62 92 LYS A O 1
ATOM 670 N N . ASP A 1 93 ? -4.535 17.478 -1.313 1.00 94.81 93 ASP A N 1
ATOM 671 C CA . ASP A 1 93 ? -5.295 16.812 -0.242 1.00 94.81 93 ASP A CA 1
ATOM 672 C C . ASP A 1 93 ? -4.818 15.381 0.076 1.00 94.81 93 ASP A C 1
ATOM 674 O O . ASP A 1 93 ? -5.345 14.778 1.010 1.00 94.81 93 ASP A O 1
ATOM 678 N N . PHE A 1 94 ? -3.863 14.826 -0.681 1.00 96.69 94 PHE A N 1
ATOM 679 C CA . PHE A 1 94 ? -3.306 13.481 -0.472 1.00 96.69 94 PHE A CA 1
ATOM 680 C C . PHE A 1 94 ? -2.033 13.263 -1.302 1.00 96.69 94 PHE A C 1
ATOM 682 O O . PHE A 1 94 ? -1.748 14.010 -2.242 1.00 96.69 94 PHE A O 1
ATOM 689 N N . THR A 1 95 ? -1.320 12.182 -1.005 1.00 98.12 95 THR A N 1
ATOM 690 C CA . THR A 1 95 ? -0.157 11.715 -1.764 1.00 98.12 95 THR A CA 1
ATOM 691 C C . THR A 1 95 ? -0.382 10.278 -2.227 1.00 98.12 95 THR A C 1
ATOM 693 O O . THR A 1 95 ? -0.982 9.489 -1.498 1.00 98.12 95 THR A O 1
ATOM 696 N N . VAL A 1 96 ? 0.087 9.943 -3.433 1.00 98.44 96 VAL A N 1
ATOM 697 C CA . VAL A 1 96 ? 0.162 8.563 -3.928 1.00 98.44 96 VAL A CA 1
ATOM 698 C C . VAL A 1 96 ? 1.585 8.236 -4.354 1.00 98.44 96 VAL A C 1
ATOM 700 O O . VAL A 1 96 ? 2.174 8.944 -5.171 1.00 98.44 96 VAL A O 1
ATOM 703 N N . GLU A 1 97 ? 2.106 7.131 -3.841 1.00 98.56 97 GLU A N 1
ATOM 704 C CA . GLU A 1 97 ? 3.389 6.554 -4.219 1.00 98.56 97 GLU A CA 1
ATOM 705 C C . GLU A 1 97 ? 3.174 5.263 -5.010 1.00 98.56 97 GLU A C 1
ATOM 707 O O . GLU A 1 97 ? 2.340 4.431 -4.655 1.00 98.56 97 GLU A O 1
ATOM 712 N N . LEU A 1 98 ? 3.945 5.086 -6.081 1.00 98.44 98 LEU A N 1
ATOM 713 C CA . LEU A 1 98 ? 4.066 3.835 -6.825 1.00 98.44 98 LEU A CA 1
ATOM 714 C C . LEU A 1 98 ? 5.515 3.375 -6.697 1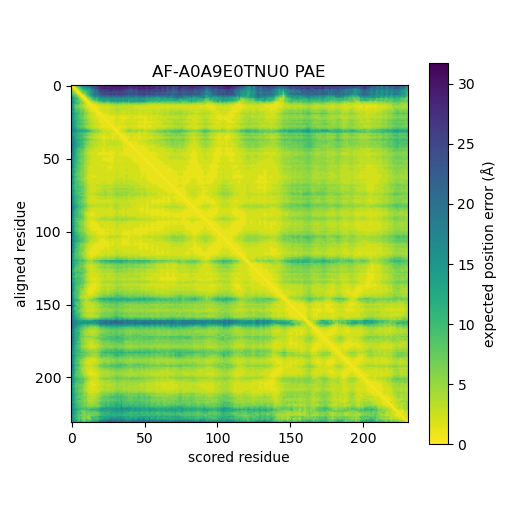.00 98.44 98 LEU A C 1
ATOM 716 O O . LEU A 1 98 ? 6.415 4.118 -7.080 1.00 98.44 98 LEU A O 1
ATOM 720 N N . THR A 1 99 ? 5.751 2.169 -6.187 1.00 98.50 99 THR A N 1
ATOM 721 C CA . THR A 1 99 ? 7.104 1.612 -6.035 1.00 98.50 99 THR A CA 1
ATOM 722 C C . THR A 1 99 ? 7.186 0.231 -6.657 1.00 98.50 99 THR A C 1
ATOM 724 O O . THR A 1 99 ? 6.445 -0.665 -6.256 1.00 98.50 99 THR A O 1
ATOM 727 N N . TYR A 1 100 ? 8.117 0.053 -7.592 1.00 98.44 100 TYR A N 1
ATOM 728 C CA . TYR A 1 100 ? 8.519 -1.255 -8.103 1.00 98.44 100 TYR A CA 1
ATOM 729 C C . TYR A 1 100 ? 9.728 -1.746 -7.300 1.00 98.44 100 TYR A C 1
ATOM 731 O O . TYR A 1 100 ? 10.702 -1.017 -7.122 1.00 98.44 100 TYR A O 1
ATOM 739 N N . ALA A 1 101 ? 9.685 -2.983 -6.820 1.00 98.12 101 ALA A N 1
ATOM 740 C CA . ALA A 1 101 ? 10.805 -3.600 -6.114 1.00 98.12 101 ALA A CA 1
ATOM 741 C C . ALA A 1 101 ? 10.857 -5.100 -6.402 1.00 98.12 101 ALA A C 1
ATOM 743 O O . ALA A 1 101 ? 9.821 -5.724 -6.630 1.00 98.12 101 ALA A O 1
ATOM 744 N N . LEU A 1 102 ? 12.054 -5.688 -6.389 1.00 98.38 102 LEU A N 1
ATOM 745 C CA . LEU A 1 102 ? 12.193 -7.143 -6.461 1.00 98.38 102 LEU A CA 1
ATOM 746 C C . LEU A 1 102 ? 11.638 -7.792 -5.191 1.00 98.38 102 LEU A C 1
ATOM 748 O O . LEU A 1 102 ? 11.845 -7.285 -4.087 1.00 98.38 102 LEU A O 1
ATOM 752 N N . GLU A 1 103 ? 10.962 -8.928 -5.343 1.00 97.56 103 GLU A N 1
ATOM 753 C CA . GLU A 1 103 ? 10.511 -9.713 -4.196 1.00 97.56 103 GLU A CA 1
ATOM 754 C C . GLU A 1 103 ? 11.728 -10.395 -3.553 1.00 97.56 103 GLU A C 1
ATOM 756 O O . GLU A 1 103 ? 12.448 -11.148 -4.202 1.00 97.56 103 GLU A O 1
ATOM 761 N N . ALA A 1 104 ? 11.979 -10.146 -2.264 1.00 95.19 104 ALA A N 1
ATOM 762 C CA . ALA A 1 104 ? 13.159 -10.696 -1.589 1.00 95.19 104 ALA A CA 1
ATOM 763 C C . ALA A 1 104 ? 13.164 -12.234 -1.537 1.00 95.19 104 ALA A C 1
ATOM 765 O O . ALA A 1 104 ? 14.226 -12.847 -1.610 1.00 95.19 104 ALA A O 1
ATOM 766 N N . ALA A 1 105 ? 11.980 -12.843 -1.427 1.00 95.88 105 ALA A N 1
ATOM 767 C CA . ALA A 1 105 ? 11.809 -14.293 -1.397 1.00 95.88 105 ALA A CA 1
ATOM 768 C C . ALA A 1 105 ? 11.893 -14.947 -2.789 1.00 95.88 105 ALA A C 1
ATOM 770 O O . ALA A 1 105 ? 12.234 -16.123 -2.882 1.00 95.88 105 ALA A O 1
ATOM 771 N N . ASP A 1 106 ? 11.601 -14.198 -3.858 1.00 97.31 106 ASP A N 1
ATOM 772 C CA . ASP A 1 106 ? 11.720 -14.656 -5.245 1.00 97.31 106 ASP A CA 1
ATOM 773 C C . ASP A 1 106 ? 12.179 -13.501 -6.158 1.00 97.31 106 ASP A C 1
ATOM 775 O O . ASP A 1 106 ? 11.361 -12.817 -6.778 1.00 97.31 106 ASP A O 1
ATOM 779 N N . PRO A 1 107 ? 13.498 -13.276 -6.284 1.00 97.50 107 PRO A N 1
ATOM 780 C CA . PRO A 1 107 ? 14.045 -12.171 -7.074 1.00 97.50 107 PRO A CA 1
ATOM 781 C C . PRO A 1 107 ? 13.769 -12.253 -8.584 1.00 97.50 107 PRO A C 1
ATOM 783 O O . PRO A 1 107 ? 14.014 -11.286 -9.311 1.00 97.50 107 PRO A O 1
ATOM 786 N N . ALA A 1 108 ? 13.220 -13.369 -9.083 1.00 97.69 108 ALA A N 1
ATOM 787 C CA . ALA A 1 108 ? 12.719 -13.452 -10.453 1.00 97.69 108 ALA A CA 1
ATOM 788 C C . ALA A 1 108 ? 11.390 -12.699 -10.648 1.00 97.69 108 ALA A C 1
ATOM 790 O O . ALA A 1 108 ? 10.929 -12.523 -11.789 1.00 97.69 108 ALA A O 1
ATOM 791 N N . ARG A 1 109 ? 10.778 -12.255 -9.547 1.00 98.44 109 ARG A N 1
ATOM 792 C CA . ARG A 1 109 ? 9.528 -11.509 -9.481 1.00 98.44 109 ARG A CA 1
ATOM 793 C C . ARG A 1 109 ? 9.761 -10.093 -8.973 1.00 98.44 109 ARG A C 1
ATOM 795 O O . ARG A 1 109 ? 10.721 -9.798 -8.261 1.00 98.44 109 ARG A O 1
ATOM 802 N N . TYR A 1 110 ? 8.850 -9.210 -9.353 1.00 98.31 110 TYR A N 1
ATOM 803 C CA . TYR A 1 110 ? 8.755 -7.869 -8.801 1.00 98.31 110 TYR A CA 1
ATOM 804 C C . TYR A 1 110 ? 7.360 -7.650 -8.226 1.00 98.31 110 TYR A C 1
ATOM 806 O O . TYR A 1 110 ? 6.368 -8.140 -8.770 1.00 98.31 110 TYR A O 1
ATOM 814 N N . ALA A 1 111 ? 7.302 -6.844 -7.176 1.00 97.81 111 ALA A N 1
ATOM 815 C CA . ALA A 1 111 ? 6.080 -6.294 -6.632 1.00 97.81 111 ALA A CA 1
ATOM 816 C C . ALA A 1 111 ? 5.953 -4.821 -7.030 1.00 97.81 111 ALA A C 1
ATOM 818 O O . ALA A 1 111 ? 6.942 -4.087 -7.102 1.00 97.81 111 ALA A O 1
ATOM 819 N N . VAL A 1 112 ? 4.716 -4.387 -7.247 1.00 98.06 112 VAL A N 1
ATOM 820 C CA . VAL A 1 112 ? 4.332 -2.980 -7.317 1.00 98.06 112 VAL A CA 1
ATOM 821 C C . VAL A 1 112 ? 3.492 -2.677 -6.092 1.00 98.06 112 VAL A C 1
ATOM 823 O O . VAL A 1 112 ? 2.425 -3.266 -5.906 1.00 98.06 112 VAL A O 1
ATOM 826 N N . THR A 1 113 ? 3.979 -1.758 -5.268 1.00 98.25 113 THR A N 1
ATOM 827 C CA . THR A 1 113 ? 3.235 -1.231 -4.124 1.00 98.25 113 THR A CA 1
ATOM 828 C C . THR A 1 113 ? 2.676 0.135 -4.488 1.00 98.25 113 THR A C 1
ATOM 830 O O . THR A 1 113 ? 3.428 1.017 -4.905 1.00 98.25 113 THR A O 1
ATOM 833 N N . GLN A 1 114 ? 1.363 0.298 -4.346 1.00 98.25 114 GLN A N 1
ATOM 834 C CA . GLN A 1 114 ? 0.682 1.584 -4.433 1.00 98.25 114 GLN A CA 1
ATOM 835 C C . GLN A 1 114 ? 0.301 2.028 -3.028 1.00 98.25 114 GLN A C 1
ATOM 837 O O . GLN A 1 114 ? -0.457 1.328 -2.367 1.00 98.25 114 GLN A O 1
ATOM 842 N N . LEU A 1 115 ? 0.807 3.167 -2.569 1.00 98.00 115 LEU A N 1
ATOM 843 C CA . LEU A 1 115 ? 0.488 3.705 -1.249 1.00 98.00 115 LEU A CA 1
ATOM 844 C C . LEU A 1 115 ? -0.205 5.050 -1.409 1.00 98.00 115 LEU A C 1
ATOM 846 O O . LEU A 1 115 ? 0.393 5.995 -1.911 1.00 98.00 115 LEU A O 1
ATOM 850 N N . LEU A 1 116 ? -1.449 5.150 -0.954 1.00 97.81 116 LEU A N 1
ATOM 851 C CA . LEU A 1 116 ? -2.151 6.417 -0.799 1.00 97.81 116 LEU A CA 1
ATOM 852 C C . LEU A 1 116 ? -2.119 6.819 0.665 1.00 97.81 116 LEU A C 1
ATOM 854 O O . LEU A 1 116 ? -2.522 6.043 1.522 1.00 97.81 116 LEU A O 1
ATOM 858 N N . HIS A 1 117 ? -1.665 8.029 0.963 1.00 95.12 117 HIS A N 1
ATOM 859 C CA . HIS A 1 117 ? -1.517 8.496 2.338 1.00 95.12 117 HIS A CA 1
ATOM 860 C C . HIS A 1 117 ? -1.609 10.021 2.421 1.00 95.12 117 HIS A C 1
ATOM 862 O O . HIS A 1 117 ? -1.915 10.708 1.443 1.00 95.12 117 HIS A O 1
ATOM 868 N N . SER A 1 118 ? -1.360 10.560 3.619 1.00 92.25 118 SER A N 1
ATOM 869 C CA . SER A 1 118 ? -1.411 12.002 3.896 1.00 92.25 118 SER A CA 1
ATOM 870 C C . SER A 1 118 ? -2.746 12.636 3.491 1.00 92.25 118 SER A C 1
ATOM 872 O O . SER A 1 118 ? -2.797 13.789 3.064 1.00 92.25 118 SER A O 1
ATOM 874 N N . LEU A 1 119 ? -3.829 11.869 3.638 1.00 90.75 119 LEU A N 1
ATOM 875 C CA . LEU A 1 119 ? -5.193 12.334 3.438 1.00 90.75 119 LEU A CA 1
ATOM 876 C C . LEU A 1 119 ? -5.488 13.489 4.388 1.00 90.75 119 LEU A C 1
ATOM 878 O O . LEU A 1 119 ? -5.436 13.343 5.609 1.00 90.75 119 LEU A O 1
ATOM 882 N N . ARG A 1 120 ? -5.852 14.635 3.821 1.00 85.12 120 ARG A N 1
ATOM 883 C CA . ARG A 1 120 ? -6.250 15.810 4.598 1.00 85.12 120 ARG A CA 1
ATOM 884 C C . ARG A 1 120 ? -7.603 15.629 5.286 1.00 85.12 120 ARG A C 1
ATOM 886 O O . ARG A 1 120 ? -7.832 16.218 6.338 1.00 85.12 120 ARG A O 1
ATOM 893 N N . SER A 1 121 ? -8.495 14.842 4.685 1.00 80.81 121 SER A N 1
ATOM 894 C CA . SER A 1 121 ? -9.819 14.523 5.221 1.00 80.81 121 SER A CA 1
ATOM 895 C C . SER A 1 121 ? -10.230 13.105 4.833 1.00 80.81 121 SER A C 1
ATOM 897 O O . SER A 1 121 ? -10.092 12.710 3.676 1.00 80.81 121 SER A O 1
ATOM 899 N N . GLY A 1 122 ? -10.791 12.360 5.788 1.00 78.25 122 GLY A N 1
ATOM 900 C CA . GLY A 1 122 ? -11.405 11.056 5.526 1.00 78.25 122 GLY A CA 1
ATOM 901 C C . GLY A 1 122 ? -12.707 11.130 4.730 1.00 78.25 122 GLY A C 1
ATOM 902 O O . GLY A 1 122 ? -13.136 10.119 4.188 1.00 78.25 122 GLY A O 1
ATOM 903 N N . GLU A 1 123 ? -13.332 12.307 4.637 1.00 85.06 123 GLU A N 1
ATOM 904 C CA . GLU A 1 123 ? -14.531 12.506 3.811 1.00 85.06 123 GLU A CA 1
ATOM 905 C C . GLU A 1 123 ? -14.207 12.357 2.323 1.00 85.06 123 GLU A C 1
ATOM 907 O O . GLU A 1 123 ? -14.996 11.776 1.585 1.00 85.06 123 GLU A O 1
ATOM 912 N N . LEU A 1 124 ? -13.015 12.801 1.898 1.00 88.50 124 LEU A N 1
ATOM 913 C CA . LEU A 1 124 ? -12.557 12.654 0.516 1.00 88.50 124 LEU A CA 1
ATOM 914 C C . LEU A 1 124 ? -12.501 11.177 0.102 1.00 88.50 124 LEU A C 1
ATOM 916 O O . LEU A 1 124 ? -12.933 10.826 -0.988 1.00 88.50 124 LEU A O 1
ATOM 920 N N . ALA A 1 125 ? -12.035 10.301 0.996 1.00 89.12 125 ALA A N 1
ATOM 921 C CA . ALA A 1 125 ? -11.958 8.864 0.741 1.00 89.12 125 ALA A CA 1
ATOM 922 C C . ALA A 1 125 ? -13.337 8.189 0.582 1.00 89.12 125 ALA A C 1
ATOM 924 O O . ALA A 1 125 ? -13.406 7.049 0.127 1.00 89.12 125 ALA A O 1
ATOM 925 N N . GLN A 1 126 ? -14.426 8.881 0.937 1.00 88.81 126 GLN A N 1
ATOM 926 C CA . GLN A 1 126 ? -15.795 8.375 0.841 1.00 88.81 126 GLN A CA 1
ATOM 927 C C . GLN A 1 126 ? -16.588 8.937 -0.347 1.00 88.81 126 GLN A C 1
ATOM 929 O O . GLN A 1 126 ? -17.734 8.523 -0.535 1.00 88.81 126 GLN A O 1
ATOM 934 N N . THR A 1 127 ? -16.028 9.855 -1.144 1.00 93.06 127 THR A N 1
ATOM 935 C CA . THR A 1 127 ? -16.744 10.394 -2.313 1.00 93.06 127 THR A CA 1
ATOM 936 C C . THR A 1 127 ? -16.749 9.406 -3.481 1.00 93.06 127 THR A C 1
ATOM 938 O O . THR A 1 127 ? -15.925 8.490 -3.551 1.00 93.06 127 THR A O 1
ATOM 941 N N . GLU A 1 128 ? -17.703 9.568 -4.399 1.00 94.31 128 GLU A N 1
ATOM 942 C CA . GLU A 1 128 ? -17.820 8.717 -5.593 1.00 94.31 128 GLU A CA 1
ATOM 943 C C . GLU A 1 128 ? -16.670 8.954 -6.563 1.00 94.31 128 GLU A C 1
ATOM 945 O O . GLU A 1 128 ? -16.058 8.003 -7.033 1.00 94.31 128 GLU A O 1
ATOM 950 N N . GLU A 1 129 ? -16.284 10.212 -6.762 1.00 95.31 129 GLU A N 1
ATOM 951 C CA . GLU A 1 129 ? -15.189 10.579 -7.657 1.00 95.31 129 GLU A CA 1
ATOM 952 C C . GLU A 1 129 ? -13.873 9.942 -7.202 1.00 95.31 129 GLU A C 1
ATOM 954 O O . GLU A 1 129 ? -13.098 9.439 -8.015 1.00 95.31 129 GLU A O 1
ATOM 959 N N . PHE A 1 130 ? -13.620 9.930 -5.890 1.00 95.31 130 PHE A N 1
ATOM 960 C CA . PHE A 1 130 ? -12.434 9.297 -5.326 1.00 95.31 130 PHE A CA 1
ATOM 961 C C . PHE A 1 130 ? -12.490 7.773 -5.453 1.00 95.31 130 PHE A C 1
ATOM 963 O O . PHE A 1 130 ? -11.479 7.145 -5.776 1.00 95.31 130 PHE A O 1
ATOM 970 N N . ALA A 1 131 ? -13.667 7.175 -5.242 1.00 95.25 131 ALA A N 1
ATOM 971 C CA . ALA A 1 131 ? -13.860 5.743 -5.423 1.00 95.25 131 ALA A CA 1
ATOM 972 C C . ALA A 1 131 ? -13.601 5.312 -6.876 1.00 95.25 131 ALA A C 1
ATOM 974 O O . ALA A 1 131 ? -12.892 4.330 -7.093 1.00 95.25 131 ALA A O 1
ATOM 975 N N . ASP A 1 132 ? -14.074 6.087 -7.852 1.00 96.38 132 ASP A N 1
ATOM 976 C CA . ASP A 1 132 ? -13.893 5.815 -9.280 1.00 96.38 132 ASP A CA 1
ATOM 977 C C . ASP A 1 132 ? -12.427 5.946 -9.720 1.00 96.38 132 ASP A C 1
ATOM 979 O O . ASP A 1 132 ? -11.911 5.108 -10.465 1.00 96.38 132 ASP A O 1
ATOM 983 N N . ILE A 1 133 ? -11.714 6.972 -9.239 1.00 97.19 133 ILE A N 1
ATOM 984 C CA . ILE A 1 133 ? -10.289 7.182 -9.560 1.00 97.19 133 ILE A CA 1
ATOM 985 C C . ILE A 1 133 ? -9.434 5.996 -9.096 1.00 97.19 133 ILE A C 1
ATOM 987 O O . ILE A 1 133 ? -8.507 5.578 -9.802 1.00 97.19 133 ILE A O 1
ATOM 991 N N . PHE A 1 134 ? -9.742 5.470 -7.910 1.00 97.31 134 PHE A N 1
ATOM 992 C CA . PHE A 1 134 ? -8.969 4.435 -7.226 1.00 97.31 134 PHE A CA 1
ATOM 993 C C . PHE A 1 134 ? -9.657 3.064 -7.216 1.00 97.31 134 PHE A C 1
ATOM 995 O O . PHE A 1 134 ? -9.330 2.212 -6.386 1.00 97.31 134 PHE A O 1
ATOM 1002 N N . ALA A 1 135 ? -10.595 2.839 -8.135 1.00 95.94 135 ALA A N 1
ATOM 1003 C CA . ALA A 1 135 ? -11.342 1.595 -8.226 1.00 95.94 135 ALA A CA 1
ATOM 1004 C C . ALA A 1 135 ? -10.400 0.380 -8.302 1.00 95.94 135 ALA A C 1
ATOM 1006 O O . ALA A 1 135 ? -9.460 0.357 -9.102 1.00 95.94 135 ALA A O 1
ATOM 1007 N N . ALA A 1 136 ? -10.661 -0.618 -7.449 1.00 94.94 136 ALA A N 1
ATOM 1008 C CA . ALA A 1 136 ? -9.899 -1.866 -7.335 1.00 94.94 136 ALA A CA 1
ATOM 1009 C C . ALA A 1 136 ? -8.379 -1.704 -7.105 1.00 94.94 136 ALA A C 1
ATOM 1011 O O . ALA A 1 136 ? -7.613 -2.621 -7.403 1.00 94.94 136 ALA A O 1
ATOM 1012 N N . MET A 1 137 ? -7.919 -0.559 -6.587 1.00 96.50 137 MET A N 1
ATOM 1013 C CA . MET A 1 137 ? -6.486 -0.297 -6.423 1.00 96.50 137 MET A CA 1
ATOM 1014 C C . MET A 1 137 ? -5.914 -0.844 -5.114 1.00 96.50 137 MET A C 1
ATOM 1016 O O . MET A 1 137 ? -4.760 -1.262 -5.095 1.00 96.50 137 MET A O 1
ATOM 1020 N N . PHE A 1 138 ? -6.685 -0.845 -4.026 1.00 97.56 138 PHE A N 1
ATOM 1021 C CA . PHE A 1 138 ? -6.154 -1.084 -2.683 1.00 97.56 138 PHE A CA 1
ATOM 1022 C C . PHE A 1 138 ? -6.719 -2.354 -2.074 1.00 97.56 138 PHE A C 1
ATOM 1024 O O . PHE A 1 138 ? -7.907 -2.617 -2.191 1.00 97.56 138 PHE A O 1
ATOM 1031 N N . SER A 1 139 ? -5.885 -3.115 -1.379 1.00 95.88 139 SER A N 1
ATOM 1032 C CA . SER A 1 139 ? -6.271 -4.324 -0.646 1.00 95.88 139 SER A CA 1
ATOM 1033 C C . SER A 1 139 ? -6.030 -4.190 0.857 1.00 95.88 139 SER A C 1
ATOM 1035 O O . SER A 1 139 ? -6.243 -5.141 1.596 1.00 95.88 139 SER A O 1
ATOM 1037 N N . GLU A 1 140 ? -5.541 -3.044 1.326 1.00 96.06 140 GLU A N 1
ATOM 1038 C CA . GLU A 1 140 ? -5.150 -2.835 2.718 1.00 96.06 140 GLU A CA 1
ATOM 1039 C C . GLU A 1 140 ? -5.502 -1.408 3.159 1.00 96.06 140 GLU A C 1
ATOM 1041 O O . GLU A 1 140 ? -5.259 -0.452 2.418 1.00 96.06 140 GLU A O 1
ATOM 1046 N N . ILE A 1 141 ? -6.078 -1.265 4.358 1.00 94.19 141 ILE A N 1
ATOM 1047 C CA . ILE A 1 141 ? -6.176 0.017 5.074 1.00 94.19 141 ILE A CA 1
ATOM 1048 C C . ILE A 1 141 ? -5.185 -0.019 6.226 1.00 94.19 141 ILE A C 1
ATOM 1050 O O . ILE A 1 141 ? -5.240 -0.932 7.040 1.00 94.19 141 ILE A O 1
ATOM 1054 N N . THR A 1 142 ? -4.353 1.008 6.344 1.00 92.50 142 THR A N 1
ATOM 1055 C CA . THR A 1 142 ? -3.412 1.171 7.452 1.00 92.50 142 THR A CA 1
ATOM 1056 C C . THR A 1 142 ? -3.822 2.349 8.318 1.00 92.50 142 THR A C 1
ATOM 1058 O O . THR A 1 142 ? -3.955 3.476 7.836 1.00 92.50 142 THR A O 1
ATOM 1061 N N . PHE A 1 143 ? -3.953 2.105 9.616 1.00 89.69 143 PHE A N 1
ATOM 1062 C CA . PHE A 1 143 ? -4.125 3.126 10.638 1.00 89.69 143 PHE A CA 1
ATOM 1063 C C . PHE A 1 143 ? -2.823 3.287 11.418 1.00 89.69 143 PHE A C 1
ATOM 1065 O O . PHE A 1 143 ? -2.397 2.379 12.129 1.00 89.69 143 PHE A O 1
ATOM 1072 N N . GLY A 1 144 ? -2.182 4.451 11.309 1.00 89.06 144 GLY A N 1
ATOM 1073 C CA . GLY A 1 144 ? -1.042 4.779 12.168 1.00 89.06 144 GLY A CA 1
ATOM 1074 C C . GLY A 1 144 ? -1.525 5.149 13.567 1.00 89.06 144 GLY A C 1
ATOM 1075 O O . GLY A 1 144 ? -2.414 5.989 13.691 1.00 89.06 144 GLY A O 1
ATOM 1076 N N . LEU A 1 145 ? -0.943 4.577 14.621 1.00 87.31 145 LEU A N 1
ATOM 1077 C CA . LEU A 1 145 ? -1.349 4.832 16.006 1.00 87.31 145 LEU A CA 1
ATOM 1078 C C . LEU A 1 145 ? -0.468 5.920 16.639 1.00 87.31 145 LEU A C 1
ATOM 1080 O O . LEU A 1 145 ? 0.751 5.786 16.702 1.00 87.31 145 LEU A O 1
ATOM 1084 N N . LYS A 1 146 ? -1.064 6.994 17.176 1.00 84.75 146 LYS A N 1
ATOM 1085 C CA . LYS A 1 146 ? -0.318 8.128 17.769 1.00 84.75 146 LYS A CA 1
ATOM 1086 C C . LYS A 1 146 ? 0.554 7.737 18.959 1.00 84.75 146 LYS A C 1
ATOM 1088 O O . LYS A 1 146 ? 1.607 8.332 19.164 1.00 84.75 146 LYS A O 1
ATOM 1093 N N . LYS A 1 147 ? 0.075 6.803 19.780 1.00 84.94 147 LYS A N 1
ATOM 1094 C CA . LYS A 1 147 ? 0.762 6.325 20.992 1.00 84.94 147 LYS A CA 1
ATOM 1095 C C . LYS A 1 147 ? 1.280 4.893 20.850 1.00 84.94 147 LYS A C 1
ATOM 1097 O O . LYS A 1 147 ? 1.873 4.379 21.793 1.00 84.94 147 LYS A O 1
ATOM 1102 N N . GLY A 1 148 ? 1.043 4.273 19.695 1.00 87.06 148 GLY A N 1
ATOM 1103 C CA . GLY A 1 148 ? 1.177 2.836 19.518 1.00 87.06 148 GLY A CA 1
ATOM 1104 C C . GLY A 1 148 ? 0.201 2.017 20.373 1.00 87.06 148 GLY A C 1
ATOM 1105 O O . GLY A 1 148 ? -0.609 2.557 21.129 1.00 87.06 148 GLY A O 1
ATOM 1106 N N . ALA A 1 149 ? 0.308 0.702 20.250 1.00 88.25 149 ALA A N 1
ATOM 1107 C CA . ALA A 1 149 ? -0.338 -0.308 21.069 1.00 88.25 149 ALA A CA 1
ATOM 1108 C C . ALA A 1 149 ? 0.729 -1.275 21.597 1.00 88.25 149 ALA A C 1
ATOM 1110 O O . ALA A 1 149 ? 1.737 -1.525 20.935 1.00 88.25 149 ALA A O 1
ATOM 1111 N N . ARG A 1 150 ? 0.510 -1.828 22.793 1.00 92.56 150 ARG A N 1
ATOM 1112 C CA . ARG A 1 150 ? 1.307 -2.961 23.280 1.00 92.56 150 ARG A CA 1
ATOM 1113 C C . ARG A 1 150 ? 0.690 -4.227 22.712 1.00 92.56 150 ARG A C 1
ATOM 1115 O O . ARG A 1 150 ? -0.434 -4.546 23.088 1.00 92.56 150 ARG A O 1
ATOM 1122 N N . VAL A 1 151 ? 1.387 -4.887 21.793 1.00 93.69 151 VAL A N 1
ATOM 1123 C CA . VAL A 1 151 ? 0.857 -6.040 21.051 1.00 93.69 151 VAL A CA 1
ATOM 1124 C C . VAL A 1 151 ? 0.452 -7.159 22.009 1.00 93.69 151 VAL A C 1
ATOM 1126 O O . VAL A 1 151 ? -0.638 -7.702 21.874 1.00 93.69 151 VAL A O 1
ATOM 1129 N N . GLU A 1 152 ? 1.252 -7.410 23.044 1.00 95.38 152 GLU A N 1
ATOM 1130 C CA . GLU A 1 152 ? 0.965 -8.387 24.097 1.00 95.38 152 GLU A CA 1
ATOM 1131 C C . GLU A 1 152 ? -0.360 -8.086 24.796 1.00 95.38 152 GLU A C 1
ATOM 1133 O O . GLU A 1 152 ? -1.176 -8.975 24.974 1.00 95.38 152 GLU A O 1
ATOM 1138 N N . ALA A 1 153 ? -0.639 -6.815 25.100 1.00 92.25 153 ALA A N 1
ATOM 1139 C CA . ALA A 1 153 ? -1.904 -6.441 25.727 1.00 92.25 153 ALA A CA 1
ATOM 1140 C C . ALA A 1 153 ? -3.106 -6.644 24.788 1.00 92.25 153 ALA A C 1
ATOM 1142 O O . ALA A 1 153 ? -4.205 -6.902 25.263 1.00 92.25 153 ALA A O 1
ATOM 1143 N N . VAL A 1 154 ? -2.920 -6.517 23.469 1.00 92.00 154 VAL A N 1
ATOM 1144 C CA . VAL A 1 154 ? -3.974 -6.823 22.488 1.00 92.00 154 VAL A CA 1
ATOM 1145 C C . VAL A 1 154 ? -4.232 -8.328 22.439 1.00 92.00 154 VAL A C 1
ATOM 1147 O O . VAL A 1 154 ? -5.390 -8.735 22.436 1.00 92.00 154 VAL A O 1
ATOM 1150 N N . ILE A 1 155 ? -3.167 -9.135 22.439 1.00 94.06 155 ILE A N 1
ATOM 1151 C CA . ILE A 1 155 ? -3.244 -10.600 22.500 1.00 94.06 155 ILE A CA 1
ATOM 1152 C C . ILE A 1 155 ? -3.968 -11.030 23.781 1.00 94.06 155 ILE A C 1
ATOM 1154 O O . ILE A 1 155 ? -5.006 -11.678 23.685 1.00 94.06 155 ILE A O 1
ATOM 1158 N N . ASP A 1 156 ? -3.495 -10.580 24.949 1.00 94.19 156 ASP A N 1
ATOM 1159 C CA . ASP A 1 156 ? -4.060 -10.916 26.263 1.00 94.19 156 ASP A CA 1
ATOM 1160 C C . ASP A 1 156 ? -5.559 -10.588 26.338 1.00 94.19 156 ASP A C 1
ATOM 1162 O O . ASP A 1 156 ? -6.348 -11.355 26.886 1.00 94.19 156 ASP A O 1
ATOM 1166 N N . VAL A 1 157 ? -5.967 -9.437 25.785 1.00 92.50 157 VAL A N 1
ATOM 1167 C CA . VAL A 1 157 ? -7.378 -9.035 25.754 1.00 92.50 157 VAL A CA 1
ATOM 1168 C C . VAL A 1 157 ? -8.203 -10.002 24.917 1.00 92.50 157 VAL A C 1
ATOM 1170 O O . VAL A 1 157 ? -9.289 -10.360 25.353 1.00 92.50 157 VAL A O 1
ATOM 1173 N N . ILE A 1 158 ? -7.716 -10.425 23.747 1.00 91.88 158 ILE A N 1
ATOM 1174 C CA . ILE A 1 158 ? -8.451 -11.345 22.868 1.00 91.88 158 ILE A CA 1
ATOM 1175 C C . ILE A 1 158 ? -8.515 -12.747 23.477 1.00 91.88 158 ILE A C 1
ATOM 1177 O O . ILE A 1 158 ? -9.585 -13.347 23.474 1.00 91.88 158 ILE A O 1
ATOM 1181 N N . GLU A 1 159 ? -7.418 -13.251 24.044 1.00 93.31 159 GLU A N 1
ATOM 1182 C CA . GLU A 1 159 ? -7.384 -14.567 24.700 1.00 93.31 159 GLU A CA 1
ATOM 1183 C C . GLU A 1 159 ? -8.250 -14.630 25.966 1.00 93.31 159 GLU A C 1
ATOM 1185 O O . GLU A 1 159 ? -8.714 -15.703 26.348 1.00 93.31 159 GLU A O 1
ATOM 1190 N N . ALA A 1 160 ? -8.489 -13.488 26.616 1.00 91.88 160 ALA A N 1
ATOM 1191 C CA . ALA A 1 160 ? -9.382 -13.388 27.766 1.00 91.88 160 ALA A CA 1
ATOM 1192 C C . ALA A 1 160 ? -10.876 -13.308 27.393 1.00 91.88 160 ALA A C 1
ATOM 1194 O O . ALA A 1 160 ? -11.717 -13.340 28.296 1.00 91.88 160 ALA A O 1
ATOM 1195 N N . LEU A 1 161 ? -11.226 -13.168 26.108 1.00 89.25 161 LEU A N 1
ATOM 1196 C CA . LEU A 1 161 ? -12.620 -13.182 25.662 1.00 89.25 161 LEU A CA 1
ATOM 1197 C C . LEU A 1 161 ? -13.176 -14.610 25.646 1.00 89.25 161 LEU A C 1
ATOM 1199 O O . LEU A 1 161 ? -12.468 -15.575 25.368 1.00 89.25 161 LEU A O 1
ATOM 1203 N N . ASP A 1 162 ? -14.480 -14.737 25.891 1.00 80.81 162 ASP A N 1
ATOM 1204 C CA . ASP A 1 162 ? -15.183 -16.006 25.705 1.00 80.81 162 ASP A CA 1
ATOM 1205 C C . ASP A 1 162 ? -15.115 -16.460 24.235 1.00 80.81 162 ASP A C 1
ATOM 1207 O O . ASP A 1 162 ? -15.189 -15.636 23.322 1.00 80.81 162 ASP A O 1
ATOM 1211 N N . GLU A 1 163 ? -15.087 -17.776 23.987 1.00 75.31 163 GLU A N 1
ATOM 1212 C CA . GLU A 1 163 ? -15.050 -18.361 22.629 1.00 75.31 163 GLU A CA 1
ATOM 1213 C C . GLU A 1 163 ? -16.195 -17.862 21.723 1.00 75.31 163 GLU A C 1
ATOM 1215 O O . GLU A 1 163 ? -16.075 -17.829 20.500 1.00 75.31 163 GLU A O 1
ATOM 1220 N N . THR A 1 164 ? -17.304 -17.412 22.316 1.00 76.00 164 THR A N 1
ATOM 1221 C CA . THR A 1 164 ? -18.451 -16.832 21.605 1.00 76.00 164 THR A CA 1
ATOM 1222 C C . THR A 1 164 ? -18.206 -15.424 21.055 1.00 76.00 164 THR A C 1
ATOM 1224 O O . THR A 1 164 ? -19.073 -14.891 20.366 1.00 76.00 164 THR A O 1
ATOM 1227 N N . ALA A 1 165 ? -17.071 -14.791 21.367 1.00 80.06 165 ALA A N 1
ATOM 1228 C CA . ALA A 1 165 ? -16.724 -13.460 20.872 1.00 80.06 165 ALA A CA 1
ATOM 1229 C C . ALA A 1 165 ? -16.325 -13.450 19.386 1.00 80.06 165 ALA A C 1
ATOM 1231 O O . ALA A 1 165 ? -16.262 -12.376 18.789 1.00 80.06 165 ALA A O 1
ATOM 1232 N N . GLY A 1 166 ? -16.064 -14.621 18.784 1.00 86.94 166 GLY A N 1
ATOM 1233 C CA . GLY A 1 166 ? -15.778 -14.745 17.351 1.00 86.94 166 GLY A CA 1
ATOM 1234 C C . GLY A 1 166 ? -14.462 -14.086 16.923 1.00 86.94 166 GLY A C 1
ATOM 1235 O O . GLY A 1 166 ? -14.322 -13.697 15.765 1.00 86.94 166 GLY A O 1
ATOM 1236 N N . LEU A 1 167 ? -13.509 -13.922 17.846 1.00 90.62 167 LEU A N 1
ATOM 1237 C CA . LEU A 1 167 ? -12.187 -13.350 17.591 1.00 90.62 167 LEU A CA 1
ATOM 1238 C C . LEU A 1 167 ? -11.113 -14.415 17.799 1.00 90.62 167 LEU A C 1
ATOM 1240 O O . LEU A 1 167 ? -11.106 -15.110 18.810 1.00 90.62 167 LEU A O 1
ATOM 1244 N N . GLN A 1 168 ? -10.196 -14.526 16.844 1.00 92.38 168 GLN A N 1
ATOM 1245 C CA . GLN A 1 168 ? -9.028 -15.400 16.930 1.00 92.38 168 GLN A CA 1
ATOM 1246 C C . GLN A 1 168 ? -7.767 -14.577 16.713 1.00 92.38 168 GLN A C 1
ATOM 1248 O O . GLN A 1 168 ? -7.759 -13.697 15.854 1.00 92.38 168 GLN A O 1
ATOM 1253 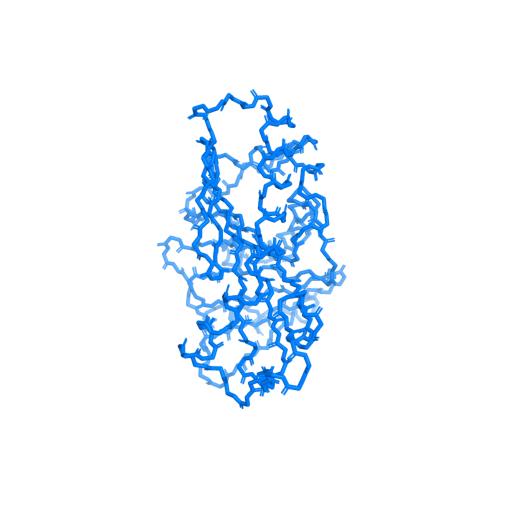N N . VAL A 1 169 ? -6.708 -14.868 17.466 1.00 95.38 169 VAL A N 1
ATOM 1254 C CA . VAL A 1 169 ? -5.419 -14.179 17.359 1.00 95.38 169 VAL A CA 1
ATOM 1255 C C . VAL A 1 169 ? -4.298 -15.182 17.091 1.00 95.38 169 VAL A C 1
ATOM 1257 O O . VAL A 1 169 ? -4.250 -16.245 17.701 1.00 95.38 169 VAL A O 1
ATOM 1260 N N . ASP A 1 170 ? -3.409 -14.841 16.162 1.00 96.69 170 ASP A N 1
ATOM 1261 C CA . ASP A 1 170 ? -2.182 -15.571 15.831 1.00 96.69 170 ASP A CA 1
ATOM 1262 C C . ASP A 1 170 ? -0.982 -14.628 15.954 1.00 96.69 170 ASP A C 1
ATOM 1264 O O . ASP A 1 170 ? -1.068 -13.448 15.595 1.00 96.69 170 ASP A O 1
ATOM 1268 N N . TYR A 1 171 ? 0.130 -15.116 16.499 1.00 96.94 171 TYR A N 1
ATOM 1269 C CA . TYR A 1 171 ? 1.307 -14.294 16.769 1.00 96.94 171 TYR A CA 1
ATOM 1270 C C . TYR A 1 171 ? 2.591 -15.140 16.882 1.00 96.94 171 TYR A C 1
ATOM 1272 O O . TYR A 1 171 ? 2.554 -16.292 17.321 1.00 96.94 171 TYR A O 1
ATOM 1280 N N . PRO A 1 172 ? 3.761 -14.590 16.501 1.00 95.50 172 PRO A N 1
ATOM 1281 C CA . PRO A 1 172 ? 5.055 -15.210 16.762 1.00 95.50 172 PRO A CA 1
ATOM 1282 C C . PRO A 1 172 ? 5.402 -15.179 18.258 1.00 95.50 172 PRO A C 1
ATOM 1284 O O . PRO A 1 172 ? 4.934 -14.325 19.003 1.00 95.50 172 PRO A O 1
ATOM 1287 N N . ALA A 1 173 ? 6.305 -16.061 18.694 1.00 94.25 173 ALA A N 1
ATOM 1288 C CA . ALA A 1 173 ? 6.693 -16.196 20.106 1.00 94.25 173 ALA A CA 1
ATOM 1289 C C . ALA A 1 173 ? 7.307 -14.929 20.740 1.00 94.25 173 ALA A C 1
ATOM 1291 O O . ALA A 1 173 ? 7.374 -14.835 21.962 1.00 94.25 173 ALA A O 1
ATOM 1292 N N . ASP A 1 174 ? 7.788 -13.984 19.929 1.00 94.19 174 ASP A N 1
ATOM 1293 C CA . ASP A 1 174 ? 8.321 -12.697 20.386 1.00 94.19 174 ASP A CA 1
ATOM 1294 C C . ASP A 1 17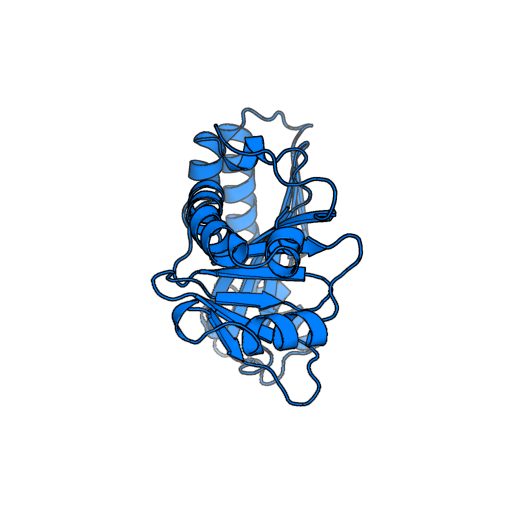4 ? 7.252 -11.593 20.489 1.00 94.19 174 ASP A C 1
ATOM 1296 O O . ASP A 1 174 ? 7.583 -10.473 20.871 1.00 94.19 174 ASP A O 1
ATOM 1300 N N . CYS A 1 175 ? 5.995 -11.899 20.146 1.00 93.81 175 CYS A N 1
ATOM 1301 C CA . CYS A 1 175 ? 4.840 -11.001 20.186 1.00 93.81 175 CYS A CA 1
ATOM 1302 C C . CYS A 1 175 ? 5.065 -9.651 19.485 1.00 93.81 175 CYS A C 1
ATOM 1304 O O . CYS A 1 175 ? 4.428 -8.655 19.826 1.00 93.81 175 CYS A O 1
ATOM 1306 N N . ARG A 1 176 ? 5.961 -9.589 18.492 1.00 93.50 176 ARG A N 1
ATOM 1307 C CA . ARG A 1 176 ? 6.280 -8.331 17.791 1.00 93.50 176 ARG A CA 1
ATOM 1308 C C . ARG A 1 176 ? 5.115 -7.784 16.959 1.00 93.50 176 ARG A C 1
ATOM 1310 O O . ARG A 1 176 ? 5.080 -6.603 16.630 1.00 93.50 176 ARG A O 1
ATOM 1317 N N . GLU A 1 177 ? 4.204 -8.666 16.568 1.00 96.19 177 GLU A N 1
ATOM 1318 C CA . GLU A 1 177 ? 2.989 -8.383 15.815 1.00 96.19 177 GLU A CA 1
ATOM 1319 C C . GLU A 1 177 ? 1.937 -9.444 16.151 1.00 96.19 177 GLU A C 1
ATOM 1321 O O . GLU A 1 177 ? 2.281 -10.522 16.632 1.00 96.19 177 GLU A O 1
ATOM 1326 N N . CYS A 1 178 ? 0.665 -9.165 15.890 1.00 96.25 178 CYS A N 1
ATOM 1327 C CA . CYS A 1 178 ? -0.379 -10.184 15.918 1.00 96.25 178 CYS A CA 1
ATOM 1328 C C . CYS A 1 178 ? -1.334 -10.021 14.736 1.00 96.25 178 CYS A C 1
ATOM 1330 O O . CYS A 1 178 ? -1.526 -8.914 14.225 1.00 96.25 178 CYS A O 1
ATOM 1332 N N . THR A 1 179 ? -1.924 -11.129 14.298 1.00 96.81 179 THR A N 1
ATOM 1333 C CA . THR A 1 179 ? -2.970 -11.172 13.276 1.00 96.81 179 THR A CA 1
ATOM 1334 C C . THR A 1 179 ? -4.267 -11.625 13.920 1.00 96.81 179 THR A C 1
ATOM 1336 O O . THR A 1 179 ? -4.307 -12.656 14.581 1.00 96.81 179 THR A O 1
ATOM 1339 N N . ILE A 1 180 ? -5.330 -10.857 13.722 1.00 94.75 180 ILE A N 1
ATOM 1340 C CA . ILE A 1 180 ? -6.643 -11.071 14.313 1.00 94.75 180 ILE A CA 1
ATOM 1341 C C . ILE A 1 180 ? -7.615 -11.409 13.184 1.00 94.75 180 ILE A C 1
ATOM 1343 O O . ILE A 1 180 ? -7.763 -10.641 12.226 1.00 94.75 180 ILE A O 1
ATOM 1347 N N . ALA A 1 181 ? -8.277 -12.553 13.301 1.00 93.19 181 ALA A N 1
ATOM 1348 C CA . ALA A 1 181 ? -9.377 -12.961 12.441 1.00 93.19 181 ALA A CA 1
ATOM 1349 C C . ALA A 1 181 ? -10.705 -12.761 13.177 1.00 93.19 181 ALA A C 1
ATOM 1351 O O . ALA A 1 181 ? -10.814 -13.034 14.373 1.00 93.19 181 ALA A O 1
ATOM 1352 N N . VAL A 1 182 ? -11.711 -12.282 12.448 1.00 89.06 182 VAL A N 1
ATOM 1353 C CA . VAL A 1 182 ? -13.056 -12.033 12.970 1.00 89.06 182 VAL A CA 1
ATOM 1354 C C . VAL A 1 182 ? -14.036 -12.951 12.248 1.00 89.06 182 VAL A C 1
ATOM 1356 O O . VAL A 1 182 ? -14.104 -12.947 11.018 1.00 89.06 182 VAL A O 1
ATOM 1359 N N . GLU A 1 183 ? -14.818 -13.724 12.995 1.00 87.69 183 GLU A N 1
ATOM 1360 C CA . GLU A 1 183 ? -15.834 -14.604 12.428 1.00 87.69 183 GLU A CA 1
ATOM 1361 C C . GLU A 1 183 ? -16.849 -13.804 11.593 1.00 87.69 183 GLU A C 1
ATOM 1363 O O . GLU A 1 183 ? -17.372 -12.770 12.011 1.00 87.69 183 GLU A O 1
ATOM 1368 N N . GLY A 1 184 ? -17.118 -14.274 10.373 1.00 85.06 184 GLY A N 1
ATOM 1369 C CA . GLY A 1 184 ? -18.059 -13.629 9.455 1.00 85.06 184 GLY A CA 1
ATOM 1370 C C . GLY A 1 184 ? -17.531 -12.375 8.747 1.00 85.06 184 GLY A C 1
ATOM 1371 O O . GLY A 1 184 ? -18.264 -11.802 7.939 1.00 85.06 184 GLY A O 1
ATOM 1372 N N . VAL A 1 185 ? -16.279 -11.962 8.985 1.00 85.69 185 VAL A N 1
ATOM 1373 C CA . VAL A 1 185 ? -15.635 -10.860 8.257 1.00 85.69 185 VAL A CA 1
ATOM 1374 C C . VAL A 1 185 ? -14.498 -11.399 7.399 1.00 85.69 185 VAL A C 1
ATOM 1376 O O . VAL A 1 185 ? -13.533 -11.971 7.892 1.00 85.69 185 VAL A O 1
ATOM 1379 N N . ASP A 1 186 ? -14.595 -11.171 6.092 1.00 87.25 186 ASP A N 1
ATOM 1380 C CA . ASP A 1 186 ? -13.591 -11.594 5.113 1.00 87.25 186 ASP A CA 1
ATOM 1381 C C . ASP A 1 186 ? -12.434 -10.576 5.038 1.00 87.25 186 ASP A C 1
ATOM 1383 O O . ASP A 1 186 ? -12.228 -9.900 4.030 1.00 87.25 186 ASP A O 1
ATOM 1387 N N . ALA A 1 187 ? -11.745 -10.384 6.168 1.00 90.31 187 ALA A N 1
ATOM 1388 C CA . ALA A 1 187 ? -10.568 -9.530 6.319 1.00 90.31 187 ALA A CA 1
ATOM 1389 C C . ALA A 1 187 ? -9.712 -9.990 7.512 1.00 90.31 187 ALA A C 1
ATOM 1391 O O . ALA A 1 187 ? -10.230 -10.536 8.485 1.00 90.31 187 ALA A O 1
ATOM 1392 N N . GLN A 1 188 ? -8.408 -9.722 7.459 1.00 93.50 188 GLN A N 1
ATOM 1393 C CA . GLN A 1 188 ? -7.481 -9.956 8.571 1.00 93.50 188 GLN A CA 1
ATOM 1394 C C . GLN A 1 188 ? -6.984 -8.630 9.134 1.00 93.50 188 GLN A C 1
ATOM 1396 O O . GLN A 1 188 ? -6.668 -7.719 8.371 1.00 93.50 188 GLN A O 1
ATOM 1401 N N . VAL A 1 189 ? -6.881 -8.522 10.456 1.00 93.81 189 VAL A N 1
ATOM 1402 C CA . VAL A 1 189 ? -6.344 -7.328 11.118 1.00 93.81 189 VAL A CA 1
ATOM 1403 C C . VAL A 1 189 ? -4.948 -7.630 11.642 1.00 93.81 189 VAL A C 1
ATOM 1405 O O . VAL A 1 189 ? -4.794 -8.470 12.516 1.00 93.81 189 VAL A O 1
ATOM 1408 N N . ARG A 1 190 ? -3.924 -6.943 11.147 1.00 95.38 190 ARG A N 1
ATOM 1409 C CA . ARG A 1 190 ? -2.548 -7.053 11.634 1.00 95.38 190 ARG A CA 1
ATOM 1410 C C . ARG A 1 190 ? -2.215 -5.869 12.535 1.00 95.38 190 ARG A C 1
ATOM 1412 O O . ARG A 1 190 ? -2.305 -4.720 12.111 1.00 95.38 190 ARG A O 1
ATOM 1419 N N . CYS A 1 191 ? -1.796 -6.137 13.764 1.00 94.06 191 CYS A N 1
ATOM 1420 C CA . CYS A 1 191 ? -1.304 -5.133 14.703 1.00 94.06 191 CYS A CA 1
ATOM 1421 C C . CYS A 1 191 ? 0.214 -5.261 14.836 1.00 94.06 191 CYS A C 1
ATOM 1423 O O . CYS A 1 191 ? 0.708 -6.309 15.236 1.00 94.06 191 CYS A O 1
ATOM 1425 N N . THR A 1 192 ? 0.954 -4.192 14.539 1.00 94.00 192 THR A N 1
ATOM 1426 C CA . THR A 1 192 ? 2.427 -4.142 14.676 1.00 94.00 192 THR A CA 1
ATOM 1427 C C . THR A 1 192 ? 2.875 -3.346 15.904 1.00 94.00 192 THR A C 1
ATOM 1429 O O . THR A 1 192 ? 4.047 -3.010 16.064 1.00 94.00 192 THR A O 1
ATOM 1432 N N . GLY A 1 193 ? 1.919 -2.912 16.727 1.00 90.88 193 GLY A N 1
ATOM 1433 C CA . GLY A 1 193 ? 2.128 -1.940 17.794 1.00 90.88 193 GLY A CA 1
ATOM 1434 C C . GLY A 1 193 ? 2.265 -0.498 17.293 1.00 90.88 193 GLY A C 1
ATOM 1435 O O . GLY A 1 193 ? 1.822 0.414 17.978 1.00 90.88 193 GLY A O 1
ATOM 1436 N N . ALA A 1 194 ? 2.796 -0.250 16.094 1.00 91.25 194 ALA A N 1
ATOM 1437 C CA . ALA A 1 194 ? 2.825 1.089 15.492 1.00 91.25 194 ALA A CA 1
ATOM 1438 C C . ALA A 1 194 ? 1.622 1.349 14.574 1.00 91.25 194 ALA A C 1
ATOM 1440 O O . ALA A 1 194 ? 1.112 2.472 14.498 1.00 91.25 194 ALA A O 1
ATOM 1441 N N . THR A 1 195 ? 1.173 0.306 13.881 1.00 92.69 195 THR A N 1
ATOM 1442 C CA . THR A 1 195 ? 0.052 0.350 12.947 1.00 92.69 195 THR A CA 1
ATOM 1443 C C . THR A 1 195 ? -0.969 -0.721 13.270 1.00 92.69 195 THR A C 1
ATOM 1445 O O . THR A 1 195 ? -0.654 -1.766 13.848 1.00 92.69 195 THR A O 1
ATOM 1448 N N . LEU A 1 196 ? -2.196 -0.444 12.849 1.00 92.06 196 LEU A N 1
ATOM 1449 C CA . LEU A 1 196 ? -3.230 -1.441 12.685 1.00 92.06 196 LEU A CA 1
ATOM 1450 C C . LEU A 1 196 ? -3.600 -1.493 11.203 1.00 92.06 196 LEU A C 1
ATOM 1452 O O . LEU A 1 196 ? -4.134 -0.527 10.655 1.00 92.06 196 LEU A O 1
ATOM 1456 N N . ASP A 1 197 ? -3.282 -2.605 10.560 1.00 93.88 197 ASP A N 1
ATOM 1457 C CA . ASP A 1 197 ? -3.531 -2.834 9.145 1.00 93.88 197 ASP A CA 1
ATOM 1458 C C . ASP A 1 197 ? -4.714 -3.783 8.989 1.00 93.88 197 ASP A C 1
ATOM 1460 O O . ASP A 1 197 ? -4.772 -4.816 9.645 1.00 93.88 197 ASP A O 1
ATOM 1464 N N . ILE A 1 198 ? -5.656 -3.472 8.109 1.00 94.31 198 ILE A N 1
ATOM 1465 C CA . ILE A 1 198 ? -6.729 -4.392 7.733 1.00 94.31 198 ILE A CA 1
ATOM 1466 C C . ILE A 1 198 ? -6.479 -4.819 6.305 1.00 94.31 198 ILE A C 1
ATOM 1468 O O . ILE A 1 198 ? -6.496 -3.990 5.396 1.00 94.31 198 ILE A O 1
ATOM 1472 N N . VAL A 1 199 ? -6.258 -6.113 6.127 1.00 95.00 199 VAL A N 1
ATOM 1473 C CA . VAL A 1 199 ? -5.931 -6.745 4.858 1.00 95.00 199 VAL A CA 1
ATOM 1474 C C . VAL A 1 199 ? -7.173 -7.448 4.329 1.00 95.00 199 VAL A C 1
ATOM 1476 O O . VAL A 1 199 ? -7.737 -8.328 4.979 1.00 95.00 199 VAL A O 1
ATOM 1479 N N . PHE A 1 200 ? -7.589 -7.056 3.132 1.00 93.25 200 PHE A N 1
ATOM 1480 C CA . PHE A 1 200 ? -8.745 -7.590 2.431 1.00 93.25 200 PHE A CA 1
ATOM 1481 C C . PHE A 1 200 ? -8.293 -8.561 1.330 1.00 93.25 200 PHE A C 1
ATOM 1483 O O . PHE A 1 200 ? -7.286 -8.314 0.661 1.00 93.25 200 PHE A O 1
ATOM 1490 N N . PRO A 1 201 ? -9.045 -9.643 1.073 1.00 90.56 201 PRO A N 1
ATOM 1491 C CA . PRO A 1 201 ? -8.684 -10.649 0.071 1.00 90.56 201 PRO A CA 1
ATOM 1492 C C . PRO A 1 201 ? -8.851 -10.151 -1.367 1.00 90.56 201 PRO A C 1
ATOM 1494 O O . PRO A 1 201 ? -8.307 -10.739 -2.301 1.00 90.56 201 PRO A O 1
ATOM 1497 N N . ARG A 1 202 ? -9.628 -9.081 -1.567 1.00 91.00 202 ARG A N 1
ATOM 1498 C CA . ARG A 1 202 ? -9.857 -8.464 -2.872 1.00 91.00 202 ARG A CA 1
ATOM 1499 C C . ARG A 1 202 ? -9.554 -6.983 -2.804 1.00 91.00 202 ARG A C 1
ATOM 1501 O O . ARG A 1 202 ? -9.937 -6.312 -1.848 1.00 91.00 202 ARG A O 1
ATOM 1508 N N . SER A 1 203 ? -8.916 -6.483 -3.856 1.00 95.00 203 SER A N 1
ATOM 1509 C CA . SER A 1 203 ? -8.703 -5.053 -4.001 1.00 95.00 203 SER A CA 1
ATOM 1510 C C . SER A 1 203 ? -10.022 -4.328 -4.261 1.00 95.00 203 SER A C 1
ATOM 1512 O O . SER A 1 203 ? -10.860 -4.795 -5.035 1.00 95.00 203 SER A O 1
ATOM 1514 N N . GLY A 1 204 ? -10.174 -3.164 -3.647 1.00 94.94 204 GLY A N 1
ATOM 1515 C CA . GLY A 1 204 ? -11.299 -2.257 -3.785 1.00 94.94 204 GLY A CA 1
ATOM 1516 C C . GLY A 1 204 ? -10.845 -0.800 -3.822 1.00 94.94 204 GLY A C 1
ATOM 1517 O O . GLY A 1 204 ? -9.655 -0.472 -3.805 1.00 94.94 204 GLY A O 1
ATOM 1518 N N . SER A 1 205 ? -11.827 0.082 -3.904 1.00 95.19 205 SER A N 1
ATOM 1519 C CA . SER A 1 205 ? -11.662 1.519 -3.718 1.00 95.19 205 SER A CA 1
ATOM 1520 C C . SER A 1 205 ? -11.546 1.882 -2.229 1.00 95.19 205 SER A C 1
ATOM 1522 O O . SER A 1 205 ? -12.013 1.132 -1.365 1.00 95.19 205 SER A O 1
ATOM 1524 N N . PRO A 1 206 ? -11.006 3.069 -1.893 1.00 93.88 206 PRO A N 1
ATOM 1525 C CA . PRO A 1 206 ? -10.966 3.562 -0.517 1.00 93.88 206 PRO A CA 1
ATOM 1526 C C . PRO A 1 206 ? -12.331 3.512 0.186 1.00 93.88 206 PRO A C 1
ATOM 1528 O O . PRO A 1 206 ? -12.422 3.063 1.327 1.00 93.88 206 PRO A O 1
ATOM 1531 N N . ARG A 1 207 ? -13.407 3.882 -0.521 1.00 92.50 207 ARG A N 1
ATOM 1532 C CA . ARG A 1 207 ? -14.778 3.865 0.006 1.00 92.50 207 ARG A CA 1
ATOM 1533 C C . ARG A 1 207 ? -15.251 2.453 0.361 1.00 92.50 207 ARG A C 1
ATOM 1535 O O . ARG A 1 207 ? -15.828 2.261 1.430 1.00 92.50 207 ARG A O 1
ATOM 1542 N N . GLU A 1 208 ? -15.008 1.472 -0.506 1.00 91.94 208 GLU A N 1
ATOM 1543 C CA . GLU A 1 208 ? -15.388 0.068 -0.274 1.00 91.94 208 GLU A CA 1
ATOM 1544 C C . GLU A 1 208 ? -14.625 -0.537 0.906 1.00 91.94 208 GLU A C 1
ATOM 1546 O O . GLU A 1 208 ? -15.218 -1.216 1.752 1.00 91.94 208 GLU A O 1
ATOM 1551 N N . LEU A 1 209 ? -13.324 -0.249 1.006 1.00 91.94 209 LEU A N 1
ATOM 1552 C CA . LEU A 1 209 ? -12.526 -0.728 2.129 1.00 91.94 209 LEU A CA 1
ATOM 1553 C C . LEU A 1 209 ? -12.971 -0.071 3.442 1.00 91.94 209 LEU A C 1
ATOM 1555 O O . LEU A 1 209 ? -13.105 -0.757 4.452 1.00 91.94 209 LEU A O 1
ATOM 1559 N N . MET A 1 210 ? -13.269 1.234 3.442 1.00 88.62 210 MET A N 1
ATOM 1560 C CA . MET A 1 210 ? -13.785 1.928 4.630 1.00 88.62 210 MET A CA 1
ATOM 1561 C C . MET A 1 210 ? -15.151 1.390 5.073 1.00 88.62 210 MET A C 1
ATOM 1563 O O . MET A 1 210 ? -15.417 1.301 6.272 1.00 88.62 210 MET A O 1
ATOM 1567 N N . ALA A 1 211 ? -16.013 1.009 4.128 1.00 87.12 211 ALA A N 1
ATOM 1568 C CA . ALA A 1 211 ? -17.280 0.353 4.440 1.00 87.12 211 ALA A CA 1
ATOM 1569 C C . ALA A 1 211 ? -17.054 -1.028 5.077 1.00 87.12 211 ALA A C 1
ATOM 1571 O O . ALA A 1 211 ? -17.690 -1.357 6.076 1.00 87.12 211 ALA A O 1
ATOM 1572 N N . SER A 1 212 ? -16.104 -1.802 4.548 1.00 85.50 212 SER A N 1
ATOM 1573 C CA . SER A 1 212 ? -15.752 -3.132 5.064 1.00 85.50 212 SER A CA 1
ATOM 1574 C C . SER A 1 212 ? -15.094 -3.052 6.448 1.00 85.50 212 SER A C 1
ATOM 1576 O O . SER A 1 212 ? -15.389 -3.850 7.336 1.00 85.50 212 SER A O 1
ATOM 1578 N N . PHE A 1 213 ? -14.285 -2.017 6.687 1.00 85.75 213 PHE A N 1
ATOM 1579 C CA . PHE A 1 213 ? -13.723 -1.701 7.999 1.00 85.75 213 PHE A CA 1
ATOM 1580 C C . PHE A 1 213 ? -14.798 -1.470 9.074 1.00 85.75 213 PHE A C 1
ATOM 1582 O O . PHE A 1 213 ? -14.592 -1.834 10.231 1.00 85.75 213 PHE A O 1
ATOM 1589 N N . ALA A 1 214 ? -15.968 -0.923 8.726 1.00 83.75 214 ALA A N 1
ATOM 1590 C CA . ALA A 1 214 ? -17.033 -0.717 9.707 1.00 83.75 214 ALA A CA 1
ATOM 1591 C C . ALA A 1 214 ? -17.503 -2.033 10.362 1.00 83.75 214 ALA A C 1
ATOM 1593 O O . ALA A 1 214 ? -17.882 -2.011 11.534 1.00 83.75 214 ALA A O 1
ATOM 1594 N N . ALA A 1 215 ? -17.429 -3.164 9.647 1.00 82.75 215 ALA A N 1
ATOM 1595 C CA . ALA A 1 215 ? -17.725 -4.487 10.198 1.00 82.75 215 ALA A CA 1
ATOM 1596 C C . ALA A 1 215 ? -16.659 -4.936 11.212 1.00 82.75 215 ALA A C 1
ATOM 1598 O O . ALA A 1 215 ? -17.005 -5.349 12.316 1.00 82.75 215 ALA A O 1
ATOM 1599 N N . VAL A 1 216 ? -15.372 -4.756 10.881 1.00 84.19 216 VAL A N 1
ATOM 1600 C CA . VAL A 1 216 ? -14.245 -5.024 11.797 1.00 84.19 216 VAL A CA 1
ATOM 1601 C C . VAL A 1 216 ? -14.379 -4.198 13.075 1.00 84.19 216 VAL A C 1
ATOM 1603 O O . VAL A 1 216 ? -14.292 -4.732 14.178 1.00 84.19 216 VAL A O 1
ATOM 1606 N N . ARG A 1 217 ? -14.670 -2.899 12.947 1.00 84.75 217 ARG A N 1
ATOM 1607 C CA . ARG A 1 217 ? -14.879 -2.028 14.109 1.00 84.75 217 ARG A CA 1
ATOM 1608 C C . ARG A 1 217 ? -16.061 -2.478 14.969 1.00 84.75 217 ARG A C 1
ATOM 1610 O O . ARG A 1 217 ? -15.979 -2.410 16.189 1.00 84.75 217 ARG A O 1
ATOM 1617 N N . GLY A 1 218 ? -17.146 -2.937 14.344 1.00 83.69 218 GLY A N 1
ATOM 1618 C CA . GLY A 1 218 ? -18.289 -3.505 15.058 1.00 83.69 218 GLY A CA 1
ATOM 1619 C C . GLY A 1 218 ? -17.901 -4.709 15.918 1.00 83.69 218 GLY A C 1
ATOM 1620 O O . GLY A 1 218 ? -18.329 -4.790 17.064 1.00 83.69 218 GLY A O 1
ATOM 1621 N N . ALA A 1 219 ? -17.041 -5.590 15.405 1.00 82.50 219 ALA A N 1
ATOM 1622 C CA . ALA A 1 219 ? -16.534 -6.728 16.167 1.00 82.50 219 ALA A CA 1
ATOM 1623 C C . ALA A 1 219 ? -15.586 -6.316 17.302 1.00 82.50 219 ALA A C 1
ATOM 1625 O O . ALA A 1 219 ? -15.633 -6.892 18.380 1.00 82.50 219 ALA A O 1
ATOM 1626 N N . PHE A 1 220 ? -14.764 -5.283 17.109 1.00 82.75 220 PHE A N 1
ATOM 1627 C CA . PHE A 1 220 ? -13.832 -4.805 18.139 1.00 82.75 220 PHE A CA 1
ATOM 1628 C C . PHE A 1 220 ? -14.537 -4.068 19.289 1.00 82.75 220 PHE A C 1
ATOM 1630 O O . PHE A 1 220 ? -13.965 -3.921 20.365 1.00 82.75 220 PHE A O 1
ATOM 1637 N N . ALA A 1 221 ? -15.798 -3.658 19.107 1.00 83.38 221 ALA A N 1
ATOM 1638 C CA . ALA A 1 221 ? -16.598 -3.002 20.142 1.00 83.38 221 ALA A CA 1
ATOM 1639 C C . ALA A 1 221 ? -16.932 -3.905 21.350 1.00 83.38 221 ALA A C 1
ATOM 1641 O O . ALA A 1 221 ? -17.469 -3.420 22.346 1.00 83.38 221 ALA A O 1
ATOM 1642 N N . VAL A 1 222 ? -16.615 -5.205 21.282 1.00 81.19 222 VAL A N 1
ATOM 1643 C CA . VAL A 1 222 ? -16.809 -6.170 22.380 1.00 81.19 222 VAL A CA 1
ATOM 1644 C C . VAL A 1 222 ? -15.926 -5.885 23.602 1.00 81.19 222 VAL A C 1
ATOM 1646 O O . VAL A 1 222 ? -16.285 -6.270 24.712 1.00 81.19 222 VAL A O 1
ATOM 1649 N N . SER A 1 223 ? -14.806 -5.174 23.427 1.00 78.50 223 SER A N 1
ATOM 1650 C CA . SER A 1 223 ? -13.910 -4.729 24.504 1.00 78.50 223 SER A CA 1
ATOM 1651 C C . SER A 1 223 ? -13.625 -3.235 24.361 1.00 78.50 223 SER A C 1
ATOM 1653 O O . SER A 1 223 ? -13.435 -2.729 23.256 1.00 78.50 223 SER A O 1
ATOM 1655 N N . LYS A 1 224 ? -13.552 -2.514 25.487 1.00 78.69 224 LYS A N 1
ATOM 1656 C CA . LYS A 1 224 ? -13.190 -1.085 25.488 1.00 78.69 224 LYS A CA 1
ATOM 1657 C C . LYS A 1 224 ? -11.756 -0.864 25.020 1.00 78.69 224 LYS A C 1
ATOM 1659 O O . LYS A 1 224 ? -11.467 0.134 24.369 1.00 78.69 224 LYS A O 1
ATOM 1664 N N . GLU A 1 225 ? -10.868 -1.784 25.368 1.00 78.75 225 GLU A N 1
ATOM 1665 C CA . GLU A 1 225 ? -9.461 -1.770 24.998 1.00 78.75 225 GLU A CA 1
ATOM 1666 C C . GLU A 1 225 ? -9.294 -1.954 23.484 1.00 78.75 225 GLU A C 1
ATOM 1668 O O . GLU A 1 225 ? -8.558 -1.188 22.865 1.00 78.75 225 GLU A O 1
ATOM 1673 N N . LEU A 1 226 ? -10.023 -2.901 22.876 1.00 78.56 226 LEU A N 1
ATOM 1674 C CA . LEU A 1 226 ? -10.014 -3.119 21.422 1.00 78.56 226 LEU A CA 1
ATOM 1675 C C . LEU A 1 226 ? -10.724 -1.997 20.660 1.00 78.56 226 LEU A C 1
ATOM 1677 O O . LEU A 1 226 ? -10.204 -1.521 19.650 1.00 78.56 226 LEU A O 1
ATOM 1681 N N . ALA A 1 227 ? -11.872 -1.530 21.158 1.00 80.06 227 ALA A N 1
ATOM 1682 C CA . ALA A 1 227 ? -12.576 -0.381 20.597 1.00 80.06 227 ALA A CA 1
ATOM 1683 C C . ALA A 1 227 ? -11.668 0.855 20.568 1.00 80.06 227 ALA A C 1
ATOM 1685 O O . ALA A 1 227 ? -11.576 1.526 19.546 1.00 80.06 227 ALA A O 1
ATOM 1686 N N . GLY A 1 228 ? -10.905 1.084 21.643 1.00 77.75 228 GLY A N 1
ATOM 1687 C CA . GLY A 1 228 ? -9.939 2.175 21.748 1.00 77.75 228 GLY A CA 1
ATOM 1688 C C . GLY A 1 228 ? -8.783 2.119 20.742 1.00 77.75 228 GLY A C 1
ATOM 1689 O O . GLY A 1 228 ? -8.069 3.101 20.603 1.00 77.75 228 GLY A O 1
ATOM 1690 N N . LEU A 1 229 ? -8.568 1.026 20.007 1.00 73.31 229 LEU A N 1
ATOM 1691 C CA . LEU A 1 229 ? -7.607 1.015 18.892 1.00 73.31 229 LEU A CA 1
ATOM 1692 C C . LEU A 1 229 ? -8.189 1.633 17.611 1.00 73.31 229 LEU A C 1
ATOM 1694 O O . LEU A 1 229 ? -7.440 2.001 16.705 1.00 73.31 229 LEU A O 1
ATOM 1698 N N . LEU A 1 230 ? -9.517 1.729 17.540 1.00 70.25 230 LEU A N 1
ATOM 1699 C CA . LEU A 1 230 ? -10.305 2.098 16.367 1.00 70.25 230 LEU A CA 1
ATOM 1700 C C . LEU A 1 230 ? -11.256 3.287 16.623 1.00 70.25 230 LEU A C 1
ATOM 1702 O O . LEU A 1 230 ? -12.081 3.576 15.748 1.00 70.25 230 LEU A O 1
ATOM 1706 N N . GLU A 1 231 ? -11.140 3.945 17.788 1.00 63.12 231 GLU A N 1
ATOM 1707 C CA . GLU A 1 231 ? -11.922 5.088 18.321 1.00 63.12 231 GLU A CA 1
ATOM 1708 C C . GLU A 1 231 ? -11.063 6.301 18.730 1.00 63.12 231 GLU A C 1
ATOM 1710 O O . GLU A 1 231 ? -9.817 6.236 18.660 1.00 63.12 231 GLU A O 1
#

Solvent-accessible surface area (backbone atoms only — not comparable to full-atom v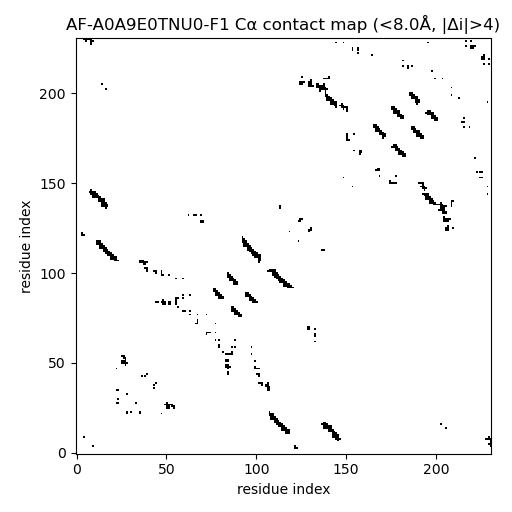alues): 12313 Å² total; per-residue (Å²): 131,84,77,74,75,37,70,86,34,42,69,46,54,34,35,35,13,80,51,68,48,51,50,82,71,34,89,53,48,45,87,92,80,55,78,78,45,86,54,56,47,73,69,48,39,54,50,47,14,65,27,41,39,64,63,52,49,54,54,49,50,54,48,49,53,41,52,33,59,62,70,69,47,51,82,90,40,44,47,79,48,82,57,63,42,32,36,43,37,46,41,83,52,31,34,40,37,40,38,55,43,48,31,74,92,45,25,49,25,31,36,37,41,37,41,37,30,73,56,72,50,75,67,57,43,59,36,68,57,48,22,63,67,36,54,56,51,26,27,30,42,36,34,33,38,67,83,46,51,62,37,58,61,54,50,53,54,54,72,70,47,62,86,87,69,42,66,46,78,49,63,58,98,81,41,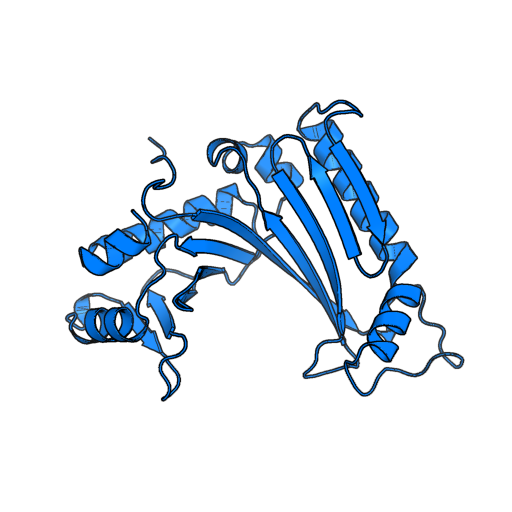67,35,36,39,36,41,42,68,95,48,86,45,39,37,38,34,52,24,50,37,44,32,39,41,39,90,59,52,27,16,59,33,57,50,56,57,54,45,52,55,56,54,60,61,31,58,81,36,74,74,52,27,53,78,76,62

Secondary structure (DSSP, 8-state):
-PPPP-TTTEEEEEEEEEEEEEGGGSTT--BTTBPPPSS-SHHHHHHHHHHSHHHHHHHHHHHHHHHHHHTT--TTTEEEEEETTEEEEEETTEEEEEEEEE-SS-TTEEEEEEEEE--S-TTGGGSHHHHHHTTT-EEEEEEEESS---HHHHHHHHHTS-GGG-EEEE--TT-S-EEEEETT-S-EEEE-SSEEEEEEEEEE-HHHHHHHHHHHHHHHTTSHHHHTT--

Sequence (231 aa):
MASALPSQIIAGIGFTGRSGGMVKALGGFKKGHHTIPDAANEVTNAFLGKICAAELGEQAEALFQRVRTGLGYKRKDVTLTLASPQALLVAKDFTVELTYALEAADPARYAVTQLLHSLRSGELAQTEEFADIFAAMFSEITFGLKKGARVEAVIDVIEALDETAGLQVDYPADCRECTIAVEGVDAQVRCTGATLDIVFPRSGSPRELMASFAAVRGAFAVSKELAGLLE

Nearest PDB structures (foldseek):
  6ap4-assembly3_E  TM=2.296E-01  e=7.861E-02  Acinetobacter baumannii
  6wnb-assembly1_A  TM=4.430E-01  e=1.232E+00  Microseira wollei
  6wn3-assembly1_C  TM=3.835E-01  e=1.673E+00  Microseira wollei
  6wnb-assembly1_C  TM=3.847E-01  e=2.567E+00  Microseira wollei

Mean predicted aligned error: 5.18 Å